Protein AF-A0A662I9D5-F1 (afdb_monomer)

Radius of gyration: 16.18 Å; Cα contacts (8 Å, |Δi|>4): 272; chains: 1; bounding box: 41×45×40 Å

pLDDT: mean 84.44, std 12.04, range [34.34, 95.69]

Sequence (192 aa):
MDHSALIPCGDKPDYEKEAIRLLGNALPRLNAILYASYRYLKTLASVCAREWRRHHPLPKLQASLDRILRELLELASAKRWQCRDNILSVRSGVKLRIHVVARNALAHVRPSVSSLLSRAVGIGDEDREVLAIAALAQGYGEEVWLVSTDVKLLETAEELREKIELRVNPVEPSEFVAIVGLWRASLGHKDA

Structure (mmCIF, N/CA/C/O backbone):
data_AF-A0A662I9D5-F1
#
_entry.id   AF-A0A662I9D5-F1
#
loop_
_atom_site.group_PDB
_atom_site.id
_atom_site.type_symbol
_atom_site.label_atom_id
_atom_site.label_alt_id
_atom_site.label_comp_id
_atom_site.label_asym_id
_atom_site.label_entity_id
_atom_site.label_seq_id
_atom_site.pdbx_PDB_ins_code
_atom_site.Cartn_x
_atom_site.Cartn_y
_atom_site.Cartn_z
_atom_site.occupancy
_atom_site.B_iso_or_equiv
_atom_site.auth_seq_id
_atom_site.auth_comp_id
_atom_site.auth_asym_id
_atom_site.auth_atom_id
_atom_site.pdbx_PDB_model_num
ATOM 1 N N . MET A 1 1 ? 2.341 -1.085 0.902 1.00 91.88 1 MET A N 1
ATOM 2 C CA . MET A 1 1 ? 2.791 -0.257 -0.233 1.00 91.88 1 MET A CA 1
ATOM 3 C C . MET A 1 1 ? 1.685 0.728 -0.524 1.00 91.88 1 MET A C 1
ATOM 5 O O . MET A 1 1 ? 0.539 0.288 -0.546 1.00 91.88 1 MET A O 1
ATOM 9 N N . ASP A 1 2 ? 2.004 2.004 -0.681 1.00 93.50 2 ASP A N 1
ATOM 10 C CA . ASP A 1 2 ? 1.067 3.004 -1.186 1.00 93.50 2 ASP A CA 1
ATOM 11 C C . ASP A 1 2 ? 1.042 2.983 -2.735 1.00 93.50 2 ASP A C 1
ATOM 13 O O . ASP A 1 2 ? 1.656 2.129 -3.381 1.00 93.50 2 ASP A O 1
ATOM 17 N N . HIS A 1 3 ? 0.256 3.866 -3.354 1.00 91.38 3 HIS A N 1
ATOM 18 C CA . HIS A 1 3 ? 0.133 3.888 -4.813 1.00 91.38 3 HIS A CA 1
ATOM 19 C C . HIS A 1 3 ? 1.409 4.412 -5.500 1.00 91.38 3 HIS A C 1
ATOM 21 O O . HIS A 1 3 ? 1.724 3.963 -6.607 1.00 91.38 3 HIS A O 1
ATOM 27 N N . SER A 1 4 ? 2.175 5.298 -4.853 1.00 92.38 4 SER A N 1
ATOM 28 C CA . SER A 1 4 ? 3.419 5.850 -5.398 1.00 92.38 4 SER A CA 1
ATOM 29 C C . SER A 1 4 ? 4.511 4.779 -5.537 1.00 92.38 4 SER A C 1
ATOM 31 O O . SER A 1 4 ? 5.112 4.657 -6.612 1.00 92.38 4 SER A O 1
ATOM 33 N N . ALA A 1 5 ? 4.648 3.892 -4.542 1.00 93.94 5 ALA A N 1
ATOM 34 C CA . ALA A 1 5 ? 5.548 2.734 -4.564 1.00 93.94 5 ALA A CA 1
ATOM 35 C C . ALA A 1 5 ? 5.072 1.572 -5.456 1.00 93.94 5 ALA A C 1
ATOM 37 O O . ALA A 1 5 ? 5.752 0.552 -5.573 1.00 93.94 5 ALA A O 1
ATOM 38 N N . LEU A 1 6 ? 3.911 1.692 -6.103 1.00 93.69 6 LEU A N 1
ATOM 39 C CA . LEU A 1 6 ? 3.397 0.697 -7.045 1.00 93.69 6 LEU A CA 1
ATOM 40 C C . LEU A 1 6 ? 3.534 1.122 -8.512 1.00 93.69 6 LEU A C 1
ATOM 42 O O . LEU A 1 6 ? 3.294 0.301 -9.402 1.0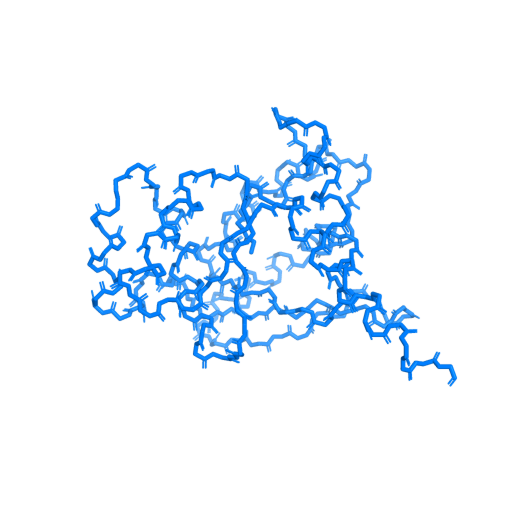0 93.69 6 LEU A O 1
ATOM 46 N N . ILE A 1 7 ? 3.944 2.363 -8.782 1.00 92.62 7 ILE A N 1
ATOM 47 C CA . ILE A 1 7 ? 4.068 2.927 -10.130 1.00 92.62 7 ILE A CA 1
ATOM 48 C C . ILE A 1 7 ? 5.561 3.005 -10.513 1.00 92.62 7 ILE A C 1
ATOM 50 O O . ILE A 1 7 ? 6.245 3.935 -10.078 1.00 92.62 7 ILE A O 1
ATOM 54 N N . PRO A 1 8 ? 6.085 2.072 -11.341 1.00 88.81 8 PRO A N 1
ATOM 55 C CA . PRO A 1 8 ? 7.511 1.983 -11.701 1.00 88.81 8 PRO A CA 1
ATOM 56 C C . PRO A 1 8 ? 7.945 3.003 -12.780 1.00 88.81 8 PRO A C 1
ATOM 58 O O . PRO A 1 8 ? 8.831 2.731 -13.593 1.00 88.81 8 PRO A O 1
ATOM 61 N N . CYS A 1 9 ? 7.273 4.150 -12.863 1.00 85.31 9 CYS A N 1
ATOM 62 C CA . CYS A 1 9 ? 7.420 5.148 -13.923 1.00 85.31 9 CYS A CA 1
ATOM 63 C C . CYS A 1 9 ? 7.039 6.560 -13.429 1.00 85.31 9 CYS A C 1
ATOM 65 O O . CYS A 1 9 ? 6.761 6.759 -12.240 1.00 85.31 9 CYS A O 1
ATOM 67 N N . GLY A 1 10 ? 7.044 7.530 -14.352 1.00 83.06 10 GLY A N 1
ATOM 68 C CA . GLY A 1 10 ? 6.799 8.952 -14.088 1.00 83.06 10 GLY A CA 1
ATOM 69 C C . GLY A 1 10 ? 8.078 9.721 -13.755 1.00 83.06 10 GLY A C 1
ATOM 70 O O . GLY A 1 10 ? 9.177 9.273 -14.086 1.00 83.06 10 GLY A O 1
ATOM 71 N N . ASP A 1 11 ? 7.923 10.843 -13.056 1.00 85.50 11 ASP A N 1
ATOM 72 C CA . ASP A 1 11 ? 8.996 11.814 -12.775 1.00 85.50 11 ASP A CA 1
ATOM 73 C C . ASP A 1 11 ? 9.943 11.398 -11.634 1.00 85.50 11 ASP A C 1
ATOM 75 O O . ASP A 1 11 ? 10.721 12.202 -11.128 1.00 85.50 11 ASP A O 1
ATOM 79 N N . LYS A 1 12 ? 9.903 10.126 -11.223 1.00 88.81 12 LYS A N 1
ATOM 80 C CA . LYS A 1 12 ? 10.790 9.591 -10.184 1.00 88.81 12 LYS A CA 1
ATOM 81 C C . LYS A 1 12 ? 12.225 9.431 -10.706 1.00 88.81 12 LYS A C 1
ATOM 83 O O . LYS A 1 12 ? 12.407 9.172 -11.904 1.00 88.81 12 LYS A O 1
ATOM 88 N N . PRO A 1 13 ? 13.243 9.490 -9.837 1.00 92.00 13 PRO A N 1
ATOM 89 C CA . PRO A 1 13 ? 14.598 9.085 -10.193 1.00 92.00 13 PRO A CA 1
ATOM 90 C C . PRO A 1 13 ? 14.661 7.639 -10.707 1.00 92.00 13 PRO A C 1
ATOM 92 O O . PRO A 1 13 ? 13.886 6.773 -10.293 1.00 92.00 13 PRO A O 1
ATOM 95 N N . ASP A 1 14 ? 15.606 7.342 -11.600 1.00 92.44 14 ASP A N 1
ATOM 96 C CA . ASP A 1 14 ? 15.687 6.014 -12.226 1.00 92.44 14 ASP A CA 1
ATOM 97 C C . ASP A 1 14 ? 16.024 4.894 -11.237 1.00 92.44 14 ASP A C 1
ATOM 99 O O . ASP A 1 14 ? 15.492 3.789 -11.370 1.00 92.44 14 ASP A O 1
ATOM 103 N N . TYR A 1 15 ? 16.827 5.183 -10.208 1.00 91.94 15 TYR A N 1
ATOM 104 C CA . TYR A 1 15 ? 17.120 4.216 -9.147 1.00 91.94 15 TYR A CA 1
ATOM 105 C C . TYR A 1 15 ? 15.847 3.787 -8.404 1.00 91.94 15 TYR A C 1
ATOM 107 O O . TYR A 1 15 ? 15.692 2.620 -8.048 1.00 91.94 15 TYR A O 1
ATOM 115 N N . GLU A 1 16 ? 14.903 4.708 -8.213 1.00 92.94 16 GLU A N 1
ATOM 116 C CA . GLU A 1 16 ? 13.657 4.449 -7.502 1.00 92.94 16 GLU A CA 1
ATOM 117 C C . GLU A 1 16 ? 12.669 3.670 -8.373 1.00 92.94 16 GLU A C 1
ATOM 119 O O . GLU A 1 16 ? 12.054 2.702 -7.916 1.00 92.94 16 GLU A O 1
ATOM 124 N N . LYS A 1 17 ? 12.583 4.009 -9.667 1.00 93.00 17 LYS A N 1
ATOM 125 C CA . LYS A 1 17 ? 11.838 3.198 -10.644 1.00 93.00 17 LYS A CA 1
ATOM 126 C C . LYS A 1 17 ? 12.343 1.757 -10.641 1.00 93.00 17 LYS A C 1
ATOM 128 O O . LYS A 1 17 ? 11.533 0.829 -10.632 1.00 93.00 17 LYS A O 1
ATOM 133 N N . GLU A 1 18 ? 13.661 1.566 -10.642 1.00 94.00 18 GLU A N 1
ATOM 134 C CA . GLU A 1 18 ? 14.263 0.235 -10.632 1.00 94.00 18 GLU A CA 1
ATOM 135 C C . GLU A 1 18 ? 14.004 -0.506 -9.319 1.00 94.00 18 GLU A C 1
ATOM 137 O O . GLU A 1 18 ? 13.609 -1.672 -9.347 1.00 94.00 18 GLU A O 1
ATOM 142 N N . ALA A 1 19 ? 14.089 0.172 -8.173 1.00 94.50 19 ALA A N 1
ATOM 143 C CA . ALA A 1 19 ? 13.724 -0.415 -6.888 1.00 94.50 19 ALA A CA 1
ATOM 144 C C . ALA A 1 19 ? 12.268 -0.918 -6.875 1.00 94.50 19 ALA A C 1
ATOM 146 O O . ALA A 1 19 ? 12.010 -2.066 -6.502 1.00 94.50 19 ALA A O 1
ATOM 147 N N . ILE A 1 20 ? 11.314 -0.125 -7.379 1.00 94.69 20 ILE A N 1
ATOM 148 C CA . ILE A 1 20 ? 9.906 -0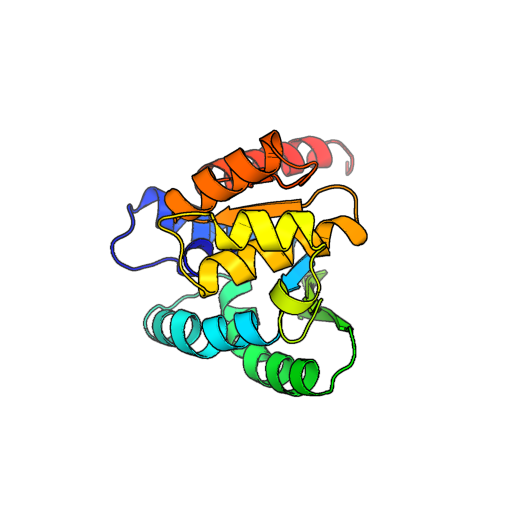.544 -7.506 1.00 94.69 20 ILE A CA 1
ATOM 149 C C . ILE A 1 20 ? 9.771 -1.771 -8.424 1.00 94.69 20 ILE A C 1
ATOM 151 O O . ILE A 1 20 ? 8.999 -2.690 -8.120 1.00 94.69 20 ILE A O 1
ATOM 155 N N . ARG A 1 21 ? 10.519 -1.832 -9.538 1.00 93.44 21 ARG A N 1
ATOM 156 C CA . ARG A 1 21 ? 10.519 -3.004 -10.435 1.00 93.44 21 ARG A CA 1
ATOM 157 C C . ARG A 1 21 ? 11.058 -4.252 -9.745 1.00 93.44 21 ARG A C 1
ATOM 159 O O . ARG A 1 21 ? 10.453 -5.323 -9.865 1.00 93.44 21 ARG A O 1
ATOM 166 N N . LEU A 1 22 ? 12.163 -4.126 -9.014 1.00 93.12 22 LEU A N 1
ATOM 167 C CA . LEU A 1 22 ? 12.764 -5.219 -8.254 1.00 93.12 22 LEU A CA 1
ATOM 168 C C . LEU A 1 22 ? 11.790 -5.748 -7.198 1.00 93.12 22 LEU A C 1
ATOM 170 O O . LEU A 1 22 ? 11.531 -6.955 -7.166 1.00 93.12 22 LEU A O 1
ATOM 174 N N . LEU A 1 23 ? 11.168 -4.862 -6.413 1.00 91.62 23 LEU A N 1
ATOM 175 C CA . LEU A 1 23 ? 10.141 -5.242 -5.438 1.00 91.62 23 LEU A CA 1
ATOM 176 C C . LEU A 1 23 ? 8.954 -5.934 -6.099 1.00 91.62 23 LEU A C 1
ATOM 178 O O . LEU A 1 23 ? 8.543 -7.004 -5.650 1.00 91.62 23 LEU A O 1
ATOM 182 N N . GLY A 1 24 ? 8.440 -5.381 -7.198 1.00 91.00 24 GLY A N 1
ATOM 183 C CA . GLY A 1 24 ? 7.310 -5.963 -7.917 1.00 91.00 24 GLY A CA 1
ATOM 184 C C . GLY A 1 24 ? 7.584 -7.377 -8.443 1.00 91.00 24 GLY A C 1
ATOM 185 O O . GLY A 1 24 ? 6.668 -8.192 -8.560 1.00 91.00 24 GLY A O 1
ATOM 186 N N . ASN A 1 25 ? 8.845 -7.718 -8.710 1.00 88.06 25 ASN A N 1
ATOM 187 C CA . ASN A 1 25 ? 9.252 -9.063 -9.115 1.00 88.06 25 ASN A CA 1
ATOM 188 C C . ASN A 1 25 ? 9.603 -9.988 -7.937 1.00 88.06 25 ASN A C 1
ATOM 190 O O . ASN A 1 25 ? 9.456 -11.211 -8.062 1.00 88.06 25 ASN A O 1
ATOM 194 N N . ALA A 1 26 ? 10.075 -9.431 -6.820 1.00 86.06 26 ALA A N 1
ATOM 195 C CA . ALA A 1 26 ? 10.518 -10.175 -5.645 1.00 86.06 26 ALA A CA 1
ATOM 196 C C . ALA A 1 26 ? 9.372 -10.505 -4.680 1.00 86.06 26 ALA A C 1
ATOM 19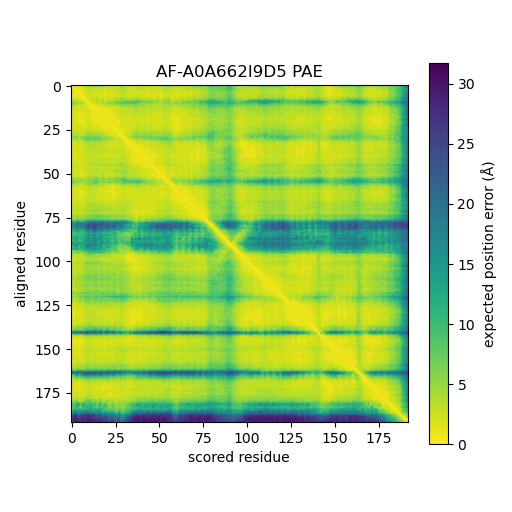8 O O . ALA A 1 26 ? 9.239 -11.664 -4.291 1.00 86.06 26 ALA A O 1
ATOM 199 N N . LEU A 1 27 ? 8.522 -9.530 -4.338 1.00 85.50 27 LEU A N 1
ATOM 200 C CA . LEU A 1 27 ? 7.460 -9.651 -3.328 1.00 85.50 27 LEU A CA 1
ATOM 201 C C . LEU A 1 27 ? 6.553 -10.880 -3.505 1.00 85.50 27 LEU A C 1
ATOM 203 O O . LEU A 1 27 ? 6.338 -11.596 -2.525 1.00 85.50 27 LEU A O 1
ATOM 207 N N . PRO A 1 28 ? 6.085 -11.215 -4.726 1.00 81.94 28 PRO A N 1
ATOM 208 C CA . PRO A 1 28 ? 5.276 -12.414 -4.945 1.00 81.94 28 PRO A CA 1
ATOM 209 C C . PRO A 1 28 ? 5.946 -13.747 -4.553 1.00 81.94 28 PRO A C 1
ATOM 211 O O . PRO A 1 28 ? 5.279 -14.775 -4.461 1.00 81.94 28 PRO A O 1
ATOM 214 N N . ARG A 1 29 ? 7.272 -13.759 -4.367 1.00 80.75 29 ARG A N 1
ATOM 215 C CA . ARG A 1 29 ? 8.057 -14.936 -3.958 1.00 80.75 29 ARG A CA 1
ATOM 216 C C . ARG A 1 29 ? 8.315 -14.998 -2.451 1.00 80.75 29 ARG A C 1
ATOM 218 O O . ARG A 1 29 ? 8.790 -16.021 -1.982 1.00 80.75 29 ARG A O 1
ATOM 225 N N . LEU A 1 30 ? 8.025 -13.932 -1.705 1.00 78.38 30 LEU A N 1
ATOM 226 C CA . LEU A 1 30 ? 8.329 -13.819 -0.272 1.00 78.38 30 LEU A CA 1
ATOM 227 C C . LEU A 1 30 ? 7.154 -14.219 0.625 1.00 78.38 30 LEU A C 1
ATOM 229 O O . LEU A 1 30 ? 7.169 -13.946 1.819 1.00 78.38 30 LEU A O 1
ATOM 233 N N . ASN A 1 31 ? 6.102 -14.814 0.051 1.00 76.62 31 ASN A N 1
ATOM 234 C CA . ASN A 1 31 ? 4.849 -15.086 0.753 1.00 76.62 31 ASN A CA 1
ATOM 235 C C . ASN A 1 31 ? 4.275 -13.826 1.445 1.00 76.62 31 ASN A C 1
ATOM 237 O O . ASN A 1 31 ? 3.614 -13.928 2.473 1.00 76.62 31 ASN A O 1
ATOM 241 N N . ALA A 1 32 ? 4.524 -12.626 0.915 1.00 81.56 32 ALA A N 1
ATOM 242 C CA . ALA A 1 32 ? 4.060 -11.383 1.527 1.00 81.56 32 ALA A CA 1
ATOM 243 C C . ALA A 1 32 ? 2.525 -11.257 1.465 1.00 81.56 32 ALA A C 1
ATOM 245 O O . ALA A 1 32 ? 1.883 -11.756 0.534 1.00 81.56 32 ALA A O 1
ATOM 246 N N . ILE A 1 33 ? 1.945 -10.569 2.453 1.00 88.00 33 ILE A N 1
ATOM 247 C CA . ILE A 1 33 ? 0.531 -10.177 2.458 1.00 88.00 33 ILE A CA 1
ATOM 248 C C . ILE A 1 33 ? 0.451 -8.690 2.124 1.00 88.00 33 ILE A C 1
ATOM 250 O O . ILE A 1 33 ? 1.013 -7.855 2.830 1.00 88.00 33 ILE A O 1
ATOM 254 N N . LEU A 1 34 ? -0.268 -8.354 1.057 1.00 90.31 34 LEU A N 1
ATOM 255 C CA . LEU A 1 34 ? -0.634 -6.981 0.747 1.00 90.31 34 LEU A CA 1
ATOM 256 C C . LEU A 1 34 ? -1.947 -6.647 1.464 1.00 90.31 34 LEU A C 1
ATOM 258 O O . LEU A 1 34 ? -3.010 -7.161 1.112 1.00 90.31 34 LEU A O 1
ATOM 262 N N . TYR A 1 35 ? -1.872 -5.783 2.470 1.00 91.62 35 TYR A N 1
ATOM 263 C CA . TYR A 1 35 ? -3.052 -5.251 3.145 1.00 91.62 35 TYR A CA 1
ATOM 264 C C . TYR A 1 35 ? -3.650 -4.097 2.340 1.00 91.62 35 TYR A C 1
ATOM 266 O O . TYR A 1 35 ? -2.924 -3.241 1.837 1.00 91.62 35 TYR A O 1
ATOM 274 N N . ALA A 1 36 ? -4.975 -4.074 2.217 1.00 92.25 36 ALA A N 1
ATOM 275 C CA . ALA A 1 36 ? -5.697 -3.045 1.480 1.00 92.25 36 ALA A CA 1
ATOM 276 C C . ALA A 1 36 ? -7.067 -2.763 2.109 1.00 92.25 36 ALA A C 1
ATOM 278 O O . ALA A 1 36 ? -7.620 -3.584 2.837 1.00 92.25 36 ALA A O 1
ATOM 279 N N . SER A 1 37 ? -7.660 -1.622 1.774 1.00 92.62 37 SER A N 1
ATOM 280 C CA . SER A 1 37 ? -9.088 -1.365 1.969 1.00 92.62 37 SER A CA 1
ATOM 281 C C . SER A 1 37 ? -9.800 -1.280 0.620 1.00 92.62 37 SER A C 1
ATOM 283 O O . SER A 1 37 ? -9.162 -1.097 -0.416 1.00 92.62 37 SER A O 1
ATOM 285 N N . TYR A 1 38 ? -11.131 -1.356 0.606 1.00 91.75 38 TYR A N 1
ATOM 286 C CA . TYR A 1 38 ? -11.897 -1.086 -0.619 1.00 91.75 38 TYR A CA 1
ATOM 287 C C . TYR A 1 38 ? -11.622 0.320 -1.178 1.00 91.75 38 TYR A C 1
ATOM 289 O O . TYR A 1 38 ? -11.479 0.474 -2.390 1.00 91.75 38 TYR A O 1
ATOM 297 N N . ARG A 1 39 ? -11.529 1.342 -0.311 1.00 93.38 39 ARG A N 1
ATOM 298 C CA . ARG A 1 39 ? -11.198 2.716 -0.722 1.00 93.38 39 ARG A CA 1
ATOM 299 C C . ARG A 1 39 ? -9.827 2.768 -1.398 1.00 93.38 39 ARG A C 1
ATOM 301 O O . ARG A 1 39 ? -9.722 3.337 -2.477 1.00 93.38 39 ARG A O 1
ATOM 308 N N . TYR A 1 40 ? -8.823 2.100 -0.837 1.00 94.38 40 TYR A N 1
ATOM 309 C CA . TYR A 1 40 ? -7.493 2.044 -1.439 1.00 94.38 40 TYR A CA 1
ATOM 310 C C . TYR A 1 40 ? -7.462 1.235 -2.746 1.00 94.38 40 TYR A C 1
ATOM 312 O O . TYR A 1 40 ? -6.850 1.663 -3.721 1.00 94.38 40 TYR A O 1
ATOM 320 N N . LEU A 1 41 ? -8.196 0.119 -2.836 1.00 92.94 41 LEU A N 1
ATOM 321 C CA . LEU A 1 41 ? -8.347 -0.627 -4.093 1.00 92.94 41 LEU A CA 1
ATOM 322 C C . LEU A 1 41 ? -8.972 0.233 -5.204 1.00 92.94 41 LEU A C 1
ATOM 324 O O . LEU A 1 41 ? -8.603 0.087 -6.369 1.00 92.94 41 LEU A O 1
ATOM 328 N N . LYS A 1 42 ? -9.887 1.154 -4.866 1.00 93.75 42 LYS A N 1
ATOM 329 C CA . LYS A 1 42 ? -10.402 2.135 -5.833 1.00 93.75 42 LYS A CA 1
ATOM 330 C C . LYS A 1 42 ? -9.308 3.079 -6.320 1.00 93.75 42 LYS A C 1
ATOM 332 O O . LYS A 1 42 ? -9.242 3.305 -7.524 1.00 93.75 42 LYS A O 1
ATOM 337 N N . THR A 1 43 ? -8.457 3.579 -5.423 1.00 92.12 43 THR A N 1
ATOM 338 C CA . THR A 1 43 ? -7.294 4.403 -5.792 1.00 92.12 43 THR A CA 1
ATOM 339 C C . THR A 1 43 ? -6.345 3.634 -6.712 1.00 92.12 43 THR A C 1
ATOM 341 O O . THR A 1 43 ? -5.928 4.164 -7.737 1.00 92.12 43 THR A O 1
ATOM 344 N N . LEU A 1 44 ? -6.077 2.350 -6.445 1.00 92.69 44 LEU A N 1
ATOM 345 C CA . LEU A 1 44 ? -5.297 1.518 -7.372 1.00 92.69 44 LEU A CA 1
ATOM 346 C C . LEU A 1 44 ? -5.960 1.418 -8.755 1.00 92.69 44 LEU A C 1
ATOM 348 O O . LEU A 1 44 ? -5.276 1.480 -9.774 1.00 92.69 44 LEU A O 1
ATOM 352 N N . ALA A 1 45 ? -7.286 1.282 -8.809 1.00 91.81 45 ALA A N 1
ATOM 353 C CA . ALA A 1 45 ? -8.017 1.107 -10.065 1.00 91.81 45 ALA A CA 1
ATOM 354 C C . ALA A 1 45 ? -8.143 2.387 -10.893 1.00 91.81 45 ALA A C 1
ATOM 356 O O . ALA A 1 45 ? -8.264 2.309 -12.115 1.00 91.81 45 ALA A O 1
ATOM 357 N N . SER A 1 46 ? -8.121 3.554 -10.252 1.00 90.50 46 SER A N 1
ATOM 358 C CA . SER A 1 46 ? -8.181 4.845 -10.936 1.00 90.50 46 SER A CA 1
ATOM 359 C C . SER A 1 46 ? -6.795 5.395 -11.275 1.0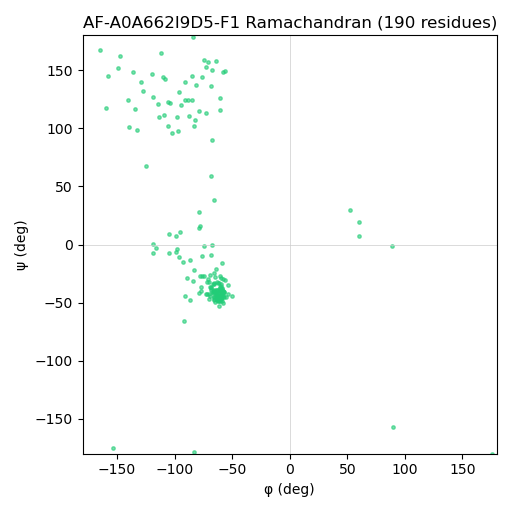0 90.50 46 SER A C 1
ATOM 361 O O . SER A 1 46 ? -6.590 5.874 -12.391 1.00 90.50 46 SER A O 1
ATOM 363 N N . VAL A 1 47 ? -5.852 5.329 -10.332 1.00 90.88 47 VAL A N 1
ATOM 364 C CA . VAL A 1 47 ? -4.516 5.925 -10.450 1.00 90.88 47 VAL A CA 1
ATOM 365 C C . VAL A 1 47 ? -3.538 4.914 -11.033 1.00 90.88 47 VAL A C 1
ATOM 367 O O . VAL A 1 47 ? -3.083 5.083 -12.163 1.00 90.88 47 VAL A O 1
ATOM 370 N N . CYS A 1 48 ? -3.248 3.830 -10.309 1.00 91.50 48 CYS A N 1
ATOM 371 C CA . CYS A 1 48 ? -2.208 2.887 -10.718 1.00 91.50 48 CYS A CA 1
ATOM 372 C C . CYS A 1 48 ? -2.536 2.195 -12.041 1.00 91.50 48 CYS A C 1
ATOM 374 O O . CYS A 1 48 ? -1.685 2.161 -12.921 1.00 91.50 48 CYS A O 1
ATOM 376 N N . ALA A 1 49 ? -3.765 1.703 -12.228 1.00 89.12 49 ALA A N 1
ATOM 377 C CA . ALA A 1 49 ? -4.149 1.003 -13.455 1.00 89.12 49 ALA A CA 1
ATOM 378 C C . ALA A 1 49 ? -4.039 1.892 -14.707 1.00 89.12 49 ALA A C 1
ATOM 380 O O . ALA A 1 49 ? -3.699 1.408 -15.788 1.00 89.12 49 ALA A O 1
ATOM 381 N N . ARG A 1 50 ? -4.286 3.203 -14.578 1.00 89.38 50 ARG A N 1
ATOM 382 C CA . ARG A 1 50 ? -4.093 4.152 -15.682 1.00 89.38 50 ARG A CA 1
ATOM 383 C C . ARG A 1 50 ? -2.622 4.260 -16.068 1.00 89.38 50 ARG A C 1
ATOM 385 O O . ARG A 1 50 ? -2.315 4.228 -17.258 1.00 89.38 50 ARG A O 1
ATOM 392 N N . GLU A 1 51 ? -1.735 4.369 -15.083 1.00 90.12 51 GLU A N 1
ATOM 393 C CA . GLU A 1 51 ? -0.295 4.447 -15.334 1.00 90.12 51 GLU A CA 1
ATOM 394 C C . GLU A 1 51 ? 0.255 3.104 -15.838 1.00 90.12 51 GLU A C 1
ATOM 396 O O . GLU A 1 51 ? 0.981 3.061 -16.825 1.00 90.12 51 GLU A O 1
ATOM 401 N N . TRP A 1 52 ? -0.159 1.978 -15.256 1.00 92.06 52 TRP A N 1
ATOM 402 C CA . TRP A 1 52 ? 0.308 0.649 -15.653 1.00 92.06 52 TRP A CA 1
ATOM 403 C C . TRP A 1 52 ? 0.024 0.317 -17.122 1.00 92.06 52 TRP A C 1
ATOM 405 O O . TRP A 1 52 ? 0.901 -0.203 -17.805 1.00 92.06 52 TRP A O 1
ATOM 415 N N . ARG A 1 53 ? -1.151 0.684 -17.650 1.00 86.75 53 ARG A N 1
ATOM 416 C CA . ARG A 1 53 ? -1.500 0.464 -19.069 1.00 86.75 53 ARG A CA 1
ATOM 417 C C . ARG A 1 53 ? -0.622 1.234 -20.053 1.00 86.75 53 ARG A C 1
ATOM 419 O O . ARG A 1 53 ? -0.566 0.884 -21.228 1.00 86.75 53 ARG A O 1
ATOM 426 N N . ARG A 1 54 ? 0.029 2.307 -19.602 1.00 85.81 54 ARG A N 1
ATOM 427 C CA . ARG A 1 54 ? 0.937 3.116 -20.429 1.00 85.81 54 ARG A CA 1
ATOM 428 C C . ARG A 1 54 ? 2.361 2.566 -20.434 1.00 85.81 54 ARG A C 1
ATOM 430 O O . ARG A 1 54 ? 3.166 2.986 -21.260 1.00 85.81 54 ARG A O 1
ATOM 437 N N . HIS A 1 55 ? 2.680 1.641 -19.530 1.00 78.94 55 HIS A N 1
ATOM 438 C CA . HIS A 1 55 ? 4.050 1.232 -19.260 1.00 78.94 55 HIS A CA 1
ATOM 439 C C . HIS A 1 55 ? 4.173 -0.290 -19.217 1.00 78.94 55 HIS A C 1
ATOM 441 O O . HIS A 1 55 ? 3.928 -0.930 -18.199 1.00 78.94 55 HIS A O 1
ATOM 447 N N . HIS A 1 56 ? 4.620 -0.862 -20.334 1.00 80.75 56 HIS A N 1
ATOM 448 C CA . HIS A 1 56 ? 4.911 -2.286 -20.467 1.00 80.75 56 HIS A CA 1
ATOM 449 C C . HIS A 1 56 ? 6.391 -2.509 -20.839 1.00 80.75 56 HIS A C 1
ATOM 451 O O . HIS A 1 56 ? 6.952 -1.691 -21.569 1.00 80.75 56 HIS A O 1
ATOM 457 N N . PRO A 1 57 ? 7.029 -3.605 -20.376 1.00 87.31 57 PRO A N 1
ATOM 458 C CA . PRO A 1 57 ? 6.463 -4.663 -19.534 1.00 87.31 57 PRO A CA 1
ATOM 459 C C . PRO A 1 57 ? 6.314 -4.255 -18.056 1.00 87.31 57 PRO A C 1
ATOM 461 O O . PRO A 1 57 ? 7.156 -3.553 -17.498 1.00 87.31 57 PRO A O 1
ATOM 464 N N . LEU A 1 58 ? 5.244 -4.735 -17.413 1.00 90.25 58 LEU A N 1
ATOM 465 C CA . LEU A 1 58 ? 4.988 -4.520 -15.986 1.00 90.25 58 LEU A CA 1
ATOM 466 C C . LEU A 1 58 ? 5.713 -5.569 -15.128 1.00 90.25 58 LEU A C 1
ATOM 468 O O . LEU A 1 58 ? 5.769 -6.738 -15.524 1.00 90.25 58 LEU A O 1
ATOM 472 N N . PRO A 1 59 ? 6.200 -5.209 -13.925 1.00 90.75 59 PRO A N 1
ATOM 473 C CA . PRO A 1 59 ? 6.669 -6.203 -12.968 1.00 90.75 59 PRO A CA 1
ATOM 474 C C . PRO A 1 59 ? 5.525 -7.119 -12.505 1.00 90.75 59 PRO A C 1
ATOM 476 O O . PRO A 1 59 ? 4.342 -6.773 -12.588 1.00 90.75 59 PRO A O 1
ATOM 479 N N . LYS A 1 60 ? 5.874 -8.312 -12.007 1.00 88.06 60 LYS A N 1
ATOM 480 C CA . LYS A 1 60 ? 4.906 -9.397 -11.745 1.00 88.06 60 LYS A CA 1
ATOM 481 C C . LYS A 1 60 ? 3.775 -9.014 -10.791 1.00 88.06 60 LYS A C 1
ATOM 483 O O . LYS A 1 60 ? 2.638 -9.418 -11.033 1.00 88.06 60 LYS A O 1
ATOM 488 N N . LEU A 1 61 ? 4.071 -8.275 -9.722 1.00 89.06 61 LEU A N 1
ATOM 489 C CA . LEU A 1 61 ? 3.078 -7.797 -8.759 1.00 89.06 61 LEU A CA 1
ATOM 490 C C . LEU A 1 61 ? 2.055 -6.878 -9.433 1.00 89.06 61 LEU A C 1
ATOM 492 O O . LEU A 1 61 ? 0.862 -7.146 -9.349 1.00 89.06 61 LEU A O 1
ATOM 496 N N . GLN A 1 62 ? 2.515 -5.844 -10.138 1.00 91.75 62 GLN A N 1
ATOM 497 C CA . GLN A 1 62 ? 1.669 -4.866 -10.823 1.00 91.75 62 GLN A CA 1
ATOM 498 C C . GLN A 1 62 ? 0.826 -5.529 -11.916 1.00 91.75 62 GLN A C 1
ATOM 500 O O . GLN A 1 62 ? -0.386 -5.351 -11.936 1.00 91.75 62 GLN A O 1
ATOM 505 N N . ALA A 1 63 ? 1.436 -6.366 -12.763 1.00 89.38 63 ALA A N 1
ATOM 506 C CA . ALA A 1 63 ? 0.715 -7.120 -13.793 1.00 89.38 63 ALA A CA 1
ATOM 507 C C . ALA A 1 63 ? -0.374 -8.027 -13.193 1.00 89.38 63 ALA A C 1
ATOM 509 O O . ALA A 1 63 ? -1.459 -8.193 -13.748 1.00 89.38 63 ALA A O 1
ATOM 510 N N . SER A 1 64 ? -0.082 -8.621 -12.036 1.00 86.75 64 SER A N 1
ATOM 511 C CA . SER A 1 64 ? -1.033 -9.467 -11.326 1.00 86.75 64 SER A CA 1
ATOM 512 C C . SER A 1 64 ? -2.178 -8.668 -10.729 1.00 86.75 64 SER A C 1
ATOM 514 O O . SER A 1 64 ? -3.324 -9.071 -10.906 1.00 86.75 64 SER A O 1
ATOM 516 N N . LEU A 1 65 ? -1.867 -7.557 -10.055 1.00 89.06 65 LEU A N 1
ATOM 517 C CA . LEU A 1 65 ? -2.852 -6.643 -9.489 1.00 89.06 65 LEU A CA 1
ATOM 518 C C . LEU A 1 65 ? -3.780 -6.121 -10.581 1.00 89.06 65 LEU A C 1
ATOM 520 O O . LEU A 1 65 ? -4.982 -6.277 -10.428 1.00 89.06 65 LEU A O 1
ATOM 524 N N . A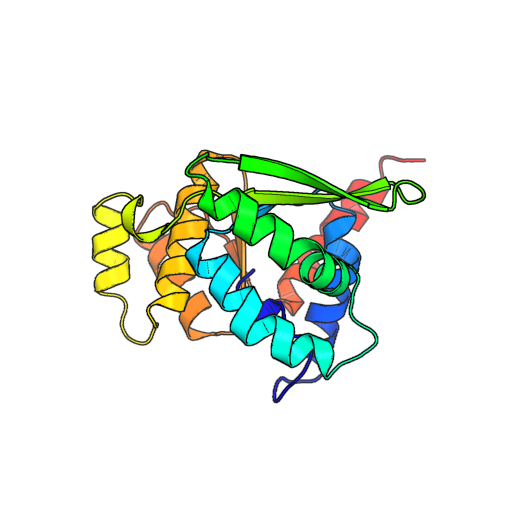SP A 1 66 ? -3.250 -5.609 -11.696 1.00 90.12 66 ASP A N 1
ATOM 525 C CA . ASP A 1 66 ? -4.046 -5.089 -12.818 1.00 90.12 66 ASP A CA 1
ATOM 526 C C . ASP A 1 66 ? -5.074 -6.116 -13.327 1.00 90.12 66 ASP A C 1
ATOM 528 O O . ASP A 1 66 ? -6.250 -5.799 -13.505 1.00 90.12 66 ASP A O 1
ATOM 532 N N . ARG A 1 67 ? -4.665 -7.387 -13.450 1.00 87.56 67 ARG A N 1
ATOM 533 C CA . ARG A 1 67 ? -5.541 -8.483 -13.893 1.00 87.56 67 ARG A CA 1
ATOM 534 C C . ARG A 1 67 ? -6.672 -8.799 -12.910 1.00 87.56 67 ARG A C 1
ATOM 536 O O . ARG A 1 67 ? -7.776 -9.110 -13.349 1.00 87.56 67 ARG A O 1
ATOM 543 N N . ILE A 1 68 ? -6.405 -8.773 -11.602 1.00 85.62 68 ILE A N 1
ATOM 544 C CA . ILE A 1 68 ? -7.369 -9.209 -10.571 1.00 85.62 68 ILE A CA 1
ATOM 545 C C . ILE A 1 68 ? -8.119 -8.047 -9.908 1.00 85.62 68 ILE A C 1
ATOM 547 O O . ILE A 1 68 ? -9.027 -8.276 -9.114 1.00 85.62 68 ILE A O 1
ATOM 551 N N . LEU A 1 69 ? -7.764 -6.795 -10.210 1.00 87.88 69 LEU A N 1
ATOM 552 C CA . LEU A 1 69 ? -8.250 -5.621 -9.481 1.00 87.88 69 LEU A CA 1
ATOM 553 C C . LEU A 1 69 ? -9.771 -5.482 -9.503 1.00 87.88 69 LEU A C 1
ATOM 555 O O . LEU A 1 69 ? -10.378 -5.120 -8.496 1.00 87.88 69 LEU A O 1
ATOM 559 N N . ARG A 1 70 ? -10.396 -5.812 -10.638 1.00 87.50 70 ARG A N 1
ATOM 560 C CA . ARG A 1 70 ? -11.856 -5.813 -10.765 1.00 87.50 70 ARG A CA 1
ATOM 561 C C . ARG A 1 70 ? -12.503 -6.837 -9.830 1.00 87.50 70 ARG A C 1
ATOM 563 O O . ARG A 1 70 ? -13.434 -6.485 -9.113 1.00 87.50 70 ARG A O 1
ATOM 570 N N . GLU A 1 71 ? -11.988 -8.064 -9.805 1.00 84.50 71 GLU A N 1
ATOM 571 C CA . GLU A 1 71 ? -12.475 -9.115 -8.904 1.00 84.50 71 GLU A CA 1
ATOM 572 C C . GLU A 1 71 ? -12.291 -8.694 -7.439 1.00 84.50 71 GLU A C 1
ATOM 574 O O . GLU A 1 71 ? -13.219 -8.801 -6.640 1.00 84.50 71 GLU A O 1
ATOM 579 N N . LEU A 1 72 ? -11.130 -8.126 -7.087 1.00 83.44 72 LEU A N 1
ATOM 580 C CA . LEU A 1 72 ? -10.872 -7.616 -5.737 1.00 83.44 72 LEU A CA 1
ATOM 581 C C . LEU A 1 72 ? -11.871 -6.534 -5.323 1.00 83.44 72 LEU A C 1
ATOM 583 O O . LEU A 1 72 ? -12.329 -6.540 -4.182 1.00 83.44 72 LEU A O 1
ATOM 587 N N . LEU A 1 73 ? -12.225 -5.615 -6.224 1.00 88.69 73 LEU A N 1
ATOM 588 C CA . LEU A 1 73 ? -13.218 -4.573 -5.955 1.00 88.69 73 LEU A CA 1
ATOM 589 C C . LEU A 1 73 ? -14.617 -5.155 -5.742 1.00 88.69 73 LEU A C 1
ATOM 591 O O . LEU A 1 73 ? -15.295 -4.764 -4.790 1.00 88.69 73 LEU A O 1
ATOM 595 N N . GLU A 1 74 ? -15.039 -6.095 -6.589 1.00 85.44 74 GLU A N 1
ATOM 596 C CA . GLU A 1 74 ? -16.327 -6.786 -6.455 1.00 85.44 74 GLU A CA 1
ATOM 597 C C . GLU A 1 74 ? -16.397 -7.530 -5.110 1.00 85.44 74 GLU A C 1
ATOM 599 O O . GLU A 1 74 ? -17.355 -7.365 -4.350 1.00 85.44 74 GLU A O 1
ATOM 604 N N . LEU A 1 75 ? -15.331 -8.240 -4.737 1.00 77.44 75 LEU A N 1
ATOM 605 C CA . LEU A 1 75 ? -15.228 -8.952 -3.463 1.00 77.44 75 LEU A CA 1
ATOM 606 C C . LEU A 1 75 ? -15.205 -8.019 -2.247 1.00 77.44 75 LEU A C 1
ATOM 608 O O . LEU A 1 75 ? -15.946 -8.240 -1.286 1.00 77.44 75 LEU A O 1
ATOM 612 N N . ALA A 1 76 ? -14.388 -6.966 -2.282 1.00 82.38 76 ALA A N 1
ATOM 613 C CA . ALA A 1 76 ? -14.272 -5.981 -1.208 1.00 82.38 76 ALA A CA 1
ATOM 614 C C . ALA A 1 76 ? -15.578 -5.191 -1.009 1.00 82.38 76 ALA A C 1
ATOM 616 O O . ALA A 1 76 ? -15.907 -4.763 0.104 1.00 82.38 76 ALA A O 1
ATOM 617 N N . SER A 1 77 ? -16.376 -5.045 -2.071 1.00 82.56 77 SER A N 1
ATOM 618 C CA . SER A 1 77 ? -17.701 -4.443 -1.984 1.00 82.56 77 SER A CA 1
ATOM 619 C C . SER A 1 77 ? -18.679 -5.289 -1.155 1.00 82.56 77 SER A C 1
ATOM 621 O O . SER A 1 77 ? -19.574 -4.723 -0.534 1.00 82.56 77 SER A O 1
ATOM 623 N N . ALA A 1 78 ? -18.491 -6.604 -1.014 1.00 73.75 78 ALA A N 1
ATOM 624 C CA . ALA A 1 78 ? -19.460 -7.513 -0.388 1.00 73.75 78 ALA A CA 1
ATOM 625 C C . ALA A 1 78 ? -19.505 -7.499 1.166 1.00 73.75 78 ALA A C 1
ATOM 627 O O . ALA A 1 78 ? -20.082 -8.399 1.772 1.00 73.75 78 ALA A O 1
ATOM 628 N N . LYS A 1 79 ? -18.930 -6.484 1.839 1.00 62.47 79 LYS A N 1
ATOM 629 C CA . LYS A 1 79 ? -18.910 -6.287 3.318 1.00 62.47 79 LYS A CA 1
ATOM 630 C C . LYS A 1 79 ? -18.251 -7.399 4.156 1.00 62.47 79 LYS A C 1
ATOM 632 O O . LYS A 1 79 ? -18.317 -7.330 5.378 1.00 62.47 79 LYS A O 1
ATOM 637 N N . ARG A 1 80 ? -17.607 -8.400 3.560 1.00 57.88 80 ARG A N 1
ATOM 638 C CA . ARG A 1 80 ? -16.897 -9.447 4.315 1.00 57.88 80 ARG A CA 1
ATOM 639 C C . ARG A 1 80 ? -15.414 -9.094 4.408 1.00 57.88 80 ARG A C 1
ATOM 641 O O . ARG A 1 80 ? -14.823 -8.767 3.382 1.00 57.88 80 ARG A O 1
ATOM 648 N N . TRP A 1 81 ? -14.834 -9.157 5.609 1.00 58.69 81 TRP A N 1
ATOM 649 C CA . TRP A 1 81 ? -13.378 -9.171 5.785 1.00 58.69 81 TRP A CA 1
AT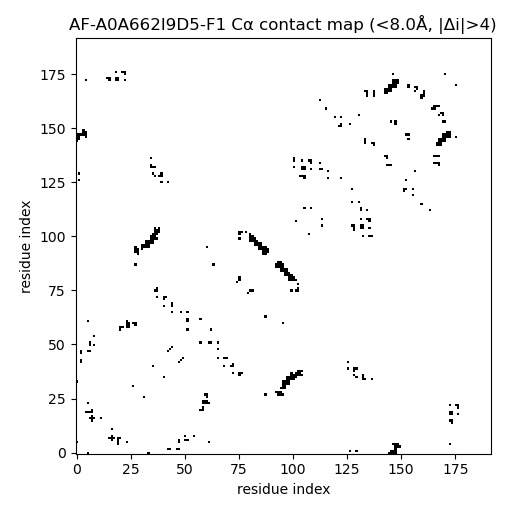OM 650 C C . TRP A 1 81 ? -12.837 -10.403 5.063 1.00 58.69 81 TRP A C 1
ATOM 652 O O . TRP A 1 81 ? -13.358 -11.505 5.246 1.00 58.69 81 TRP A O 1
ATOM 662 N N . GLN A 1 82 ? -11.875 -10.208 4.165 1.00 63.44 82 GLN A N 1
ATOM 663 C CA . GLN A 1 82 ? -11.401 -11.273 3.285 1.00 63.44 82 GLN A CA 1
ATOM 664 C C . GLN A 1 82 ? -9.880 -11.272 3.243 1.00 63.44 82 GLN A C 1
ATOM 666 O O . GLN A 1 82 ? -9.269 -10.332 2.739 1.00 63.44 82 GLN A O 1
ATOM 671 N N . CYS A 1 83 ? -9.286 -12.364 3.719 1.00 63.88 83 CYS A N 1
ATOM 672 C CA . CYS A 1 83 ? -7.945 -12.771 3.330 1.00 63.88 83 CYS A CA 1
ATOM 673 C C . CYS A 1 83 ? -8.092 -13.770 2.178 1.00 63.88 83 CYS A C 1
ATOM 675 O O . CYS A 1 83 ? -8.764 -14.793 2.333 1.00 63.88 83 CYS A O 1
ATOM 677 N N . ARG A 1 84 ? -7.529 -13.457 1.007 1.00 65.12 84 ARG A N 1
ATOM 678 C CA . ARG A 1 84 ? -7.508 -14.371 -0.140 1.00 65.12 84 ARG A CA 1
ATOM 679 C C . ARG A 1 84 ? -6.094 -14.551 -0.665 1.00 65.12 84 ARG A C 1
ATOM 681 O O . ARG A 1 84 ? -5.387 -13.582 -0.952 1.00 65.12 84 ARG A O 1
ATOM 688 N N . ASP A 1 85 ? -5.743 -15.811 -0.876 1.00 65.12 85 ASP A N 1
ATOM 689 C CA . ASP A 1 85 ? -4.582 -16.195 -1.661 1.00 65.12 85 ASP A CA 1
ATOM 690 C C . ASP A 1 85 ? -4.937 -16.088 -3.146 1.00 65.12 85 ASP A C 1
ATOM 692 O O . ASP A 1 85 ? -5.763 -16.846 -3.654 1.00 65.12 85 ASP A O 1
ATOM 696 N N . ASN A 1 86 ? -4.291 -15.172 -3.863 1.00 66.38 86 ASN A N 1
ATOM 697 C CA . ASN A 1 86 ? -4.356 -15.118 -5.318 1.00 66.38 86 ASN A CA 1
ATOM 698 C C . ASN A 1 86 ? -3.127 -15.810 -5.895 1.00 66.38 86 ASN A C 1
ATOM 700 O O . ASN A 1 86 ? -2.001 -15.316 -5.800 1.00 66.38 86 ASN A O 1
ATOM 704 N N . ILE A 1 87 ? -3.331 -16.975 -6.502 1.00 65.31 87 ILE A N 1
ATOM 705 C CA . ILE A 1 87 ? -2.241 -17.708 -7.141 1.00 65.31 87 ILE A CA 1
ATOM 706 C C . ILE A 1 87 ? -1.867 -16.975 -8.432 1.00 65.31 87 ILE A C 1
ATOM 708 O O . ILE A 1 87 ? -2.643 -16.914 -9.385 1.00 65.31 87 ILE A O 1
ATOM 712 N N . LEU A 1 88 ? -0.663 -16.406 -8.467 1.00 62.84 88 LEU A N 1
ATOM 713 C CA . LEU A 1 88 ? -0.173 -15.669 -9.631 1.00 62.84 88 LEU A CA 1
ATOM 714 C C . LEU A 1 88 ? 0.441 -16.600 -10.672 1.00 62.84 88 LEU A C 1
ATOM 716 O O . LEU A 1 88 ? 0.376 -16.322 -11.865 1.00 62.84 88 LEU A O 1
ATOM 720 N N . SER A 1 89 ? 1.027 -17.710 -10.227 1.00 57.00 89 SER A N 1
ATOM 721 C CA . SER A 1 89 ? 1.509 -18.775 -11.100 1.00 57.00 89 SER A CA 1
ATOM 722 C C . SER A 1 89 ? 1.647 -20.069 -10.311 1.00 57.00 89 SER A C 1
ATOM 724 O O . SER A 1 89 ? 2.474 -20.163 -9.401 1.00 57.00 89 SER A O 1
ATOM 726 N N . VAL A 1 90 ? 0.870 -21.080 -10.703 1.00 61.09 90 VAL A N 1
ATOM 727 C CA . VAL A 1 90 ? 0.937 -22.435 -10.133 1.00 61.09 90 VAL A CA 1
ATOM 728 C C . VAL A 1 90 ? 2.315 -23.050 -10.391 1.00 61.09 90 VAL A C 1
ATOM 730 O O . VAL A 1 90 ? 2.946 -23.560 -9.471 1.00 61.09 90 VAL A O 1
ATOM 733 N N . ARG A 1 91 ? 2.829 -22.923 -11.623 1.00 58.12 91 ARG A N 1
ATOM 734 C CA . ARG A 1 91 ? 4.100 -23.529 -12.056 1.00 58.12 91 ARG A CA 1
ATOM 735 C C . ARG A 1 91 ? 5.312 -23.005 -11.287 1.00 58.12 91 ARG A C 1
ATOM 737 O O . ARG A 1 91 ? 6.271 -23.738 -11.097 1.00 58.12 91 ARG A O 1
ATOM 744 N N . SER A 1 92 ? 5.288 -21.738 -10.880 1.00 56.84 92 SER A N 1
ATOM 745 C CA . SER A 1 92 ? 6.395 -21.123 -10.140 1.00 56.84 92 SER A CA 1
ATOM 746 C C . SER A 1 92 ? 6.106 -20.948 -8.649 1.00 56.84 92 SER A C 1
ATOM 748 O O . SER A 1 92 ? 6.864 -20.247 -7.986 1.00 56.84 92 SER A O 1
ATOM 750 N N . GLY A 1 93 ? 5.002 -21.509 -8.137 1.00 63.41 93 GLY A N 1
ATOM 751 C CA . GLY A 1 93 ? 4.604 -21.388 -6.730 1.00 63.41 93 GLY A CA 1
ATOM 752 C C . GLY A 1 93 ? 4.362 -19.948 -6.261 1.00 63.41 93 GLY A C 1
ATOM 753 O O . GLY A 1 93 ? 4.396 -19.674 -5.066 1.00 63.41 93 GLY A O 1
ATOM 754 N N . VAL A 1 94 ? 4.142 -19.009 -7.186 1.00 68.88 94 VAL A N 1
ATOM 755 C CA . VAL A 1 94 ? 4.040 -17.580 -6.868 1.00 68.88 94 VAL A CA 1
ATOM 756 C C . VAL A 1 94 ? 2.611 -17.270 -6.448 1.00 68.88 94 VAL A C 1
ATOM 758 O O . VAL A 1 94 ? 1.669 -17.502 -7.214 1.00 68.88 94 VAL A O 1
ATOM 761 N N . LYS A 1 95 ? 2.456 -16.699 -5.255 1.00 73.62 95 LYS A N 1
ATOM 762 C CA . LYS A 1 95 ? 1.165 -16.308 -4.688 1.00 73.62 95 LYS A CA 1
ATOM 763 C C . LYS A 1 95 ? 1.229 -14.860 -4.221 1.00 73.62 95 LYS A C 1
ATOM 765 O O . LYS A 1 95 ? 2.219 -14.427 -3.644 1.00 73.62 95 LYS A O 1
ATOM 770 N N . LEU A 1 96 ? 0.156 -14.126 -4.465 1.00 77.44 96 LEU A N 1
ATOM 771 C CA . LEU A 1 96 ? -0.089 -12.815 -3.894 1.00 77.44 96 LEU A CA 1
ATOM 772 C C . LEU A 1 96 ? -1.217 -12.963 -2.890 1.00 77.44 96 LEU A C 1
ATOM 774 O O . LEU A 1 96 ? -2.360 -13.216 -3.266 1.00 77.44 96 LEU A O 1
ATOM 778 N N . ARG A 1 97 ? -0.900 -12.815 -1.611 1.00 84.00 97 ARG A N 1
ATOM 779 C CA . ARG A 1 97 ? -1.920 -12.812 -0.568 1.00 84.00 97 ARG A CA 1
ATOM 780 C C . ARG A 1 97 ? -2.405 -11.386 -0.406 1.00 84.00 97 ARG A C 1
ATOM 782 O O . ARG A 1 97 ? -1.592 -10.488 -0.205 1.00 84.00 97 ARG A O 1
ATOM 789 N N . ILE A 1 98 ? -3.706 -11.170 -0.545 1.00 86.12 98 ILE A N 1
ATOM 790 C CA . ILE A 1 98 ? -4.310 -9.852 -0.349 1.00 86.12 98 ILE A CA 1
ATOM 791 C C . ILE A 1 98 ? -5.304 -9.967 0.787 1.00 86.12 98 ILE A C 1
ATOM 793 O O . ILE A 1 98 ? -6.193 -10.820 0.765 1.00 86.12 98 ILE A O 1
ATOM 797 N N . HIS A 1 99 ? -5.151 -9.089 1.769 1.00 88.12 99 HIS A N 1
ATOM 798 C CA . HIS A 1 99 ? -6.073 -8.985 2.881 1.00 88.12 99 HIS A CA 1
ATOM 799 C C . HIS A 1 99 ? -6.793 -7.643 2.816 1.00 88.12 99 HIS A C 1
ATOM 801 O O . HIS A 1 99 ? -6.206 -6.586 3.052 1.00 88.12 99 HIS A O 1
ATOM 807 N N . VAL A 1 100 ? -8.086 -7.692 2.493 1.00 88.62 100 VAL A N 1
ATOM 808 C CA . VAL A 1 100 ? -8.959 -6.522 2.550 1.00 88.62 100 VAL A CA 1
ATOM 809 C C . VAL A 1 100 ? -9.443 -6.340 3.987 1.00 88.62 100 VAL A C 1
ATOM 811 O O . VAL A 1 100 ? -10.350 -7.046 4.430 1.00 88.62 100 VAL A O 1
ATOM 814 N N . VAL A 1 101 ? -8.833 -5.395 4.704 1.00 88.19 101 VAL A N 1
ATOM 815 C CA . VAL A 1 101 ? -9.061 -5.186 6.146 1.00 88.19 101 VAL A CA 1
ATOM 816 C C . VAL A 1 101 ? -10.365 -4.446 6.443 1.00 88.19 101 VAL A C 1
ATOM 818 O O . VAL A 1 101 ? -10.946 -4.608 7.511 1.00 88.19 101 VAL A O 1
ATOM 821 N N . ALA A 1 102 ? -10.835 -3.618 5.507 1.00 87.75 102 ALA A N 1
ATOM 822 C CA . ALA A 1 102 ? -12.028 -2.799 5.678 1.00 87.75 102 ALA A CA 1
ATOM 823 C C . ALA A 1 102 ? -12.547 -2.243 4.347 1.00 87.75 102 ALA A C 1
ATOM 825 O O . ALA A 1 102 ? -11.846 -2.220 3.334 1.00 87.75 102 ALA A O 1
ATOM 826 N N . ARG A 1 103 ? -13.770 -1.696 4.360 1.00 89.19 103 ARG A N 1
ATOM 827 C CA . ARG A 1 103 ? -14.235 -0.834 3.261 1.00 89.19 103 ARG A CA 1
ATOM 828 C C . ARG A 1 103 ? -13.552 0.541 3.277 1.00 89.19 103 ARG A C 1
ATOM 830 O O . ARG A 1 103 ? -13.187 1.055 2.225 1.00 89.19 103 ARG A O 1
ATOM 837 N N . ASN A 1 104 ? -13.415 1.113 4.468 1.00 91.31 104 ASN A N 1
ATOM 838 C CA . ASN A 1 104 ? -12.780 2.398 4.745 1.00 91.31 104 ASN A CA 1
ATOM 839 C C . ASN A 1 104 ? -11.969 2.225 6.032 1.00 91.31 104 ASN A C 1
ATOM 841 O O . ASN A 1 104 ? -12.562 2.175 7.107 1.00 91.31 104 ASN A O 1
ATOM 845 N N . ALA A 1 105 ? -10.657 2.044 5.927 1.00 91.75 105 ALA A N 1
ATOM 846 C CA . ALA A 1 105 ? -9.793 1.730 7.059 1.00 91.75 105 ALA A CA 1
ATOM 847 C C . ALA A 1 105 ? -9.822 2.835 8.121 1.00 91.75 105 ALA A C 1
ATOM 849 O O . ALA A 1 105 ? -9.889 2.525 9.311 1.00 91.75 105 ALA A O 1
ATOM 850 N N . LEU A 1 106 ? -9.885 4.105 7.706 1.00 91.19 106 LEU A N 1
ATOM 851 C CA . LEU A 1 106 ? -9.983 5.246 8.622 1.00 91.19 106 LEU A CA 1
ATOM 852 C C . LEU A 1 106 ? -11.181 5.175 9.574 1.00 91.19 106 LEU A C 1
ATOM 854 O O . LEU A 1 106 ? -11.096 5.656 10.698 1.00 91.19 106 LEU A O 1
ATOM 858 N N . ALA A 1 107 ? -12.286 4.551 9.162 1.00 91.12 107 ALA A N 1
ATOM 859 C CA . ALA A 1 107 ? -13.470 4.411 10.010 1.00 91.12 107 ALA A CA 1
ATOM 860 C C . ALA A 1 107 ? -13.324 3.335 11.103 1.00 91.12 107 ALA A C 1
ATOM 862 O O . ALA A 1 107 ? -14.197 3.221 11.961 1.00 91.12 107 ALA A O 1
ATOM 863 N N . HIS A 1 108 ? -12.264 2.523 11.057 1.00 89.94 108 HIS A N 1
ATOM 864 C CA . HIS A 1 108 ? -12.082 1.366 11.938 1.00 89.94 108 HIS A CA 1
ATOM 865 C C . HIS A 1 108 ? -10.835 1.445 12.823 1.00 89.94 108 HIS A C 1
ATOM 867 O O . HIS A 1 108 ? -10.658 0.588 13.689 1.00 89.94 108 HIS A O 1
ATOM 873 N N . VAL A 1 109 ? -9.968 2.442 12.635 1.00 89.25 109 VAL A N 1
ATOM 874 C CA . VAL A 1 109 ? -8.820 2.640 13.528 1.00 89.25 109 VAL A CA 1
ATOM 875 C C . VAL A 1 109 ? -9.264 3.137 14.905 1.00 89.25 109 VAL A C 1
ATOM 877 O O . VAL A 1 109 ? -10.331 3.728 15.070 1.00 89.25 109 VAL A O 1
ATOM 880 N N . ARG A 1 110 ? -8.422 2.908 15.920 1.00 87.88 110 ARG A N 1
ATOM 881 C CA . ARG A 1 110 ? -8.675 3.377 17.290 1.00 87.88 110 ARG A CA 1
ATOM 882 C C . ARG A 1 110 ? -8.844 4.908 17.317 1.00 87.88 110 ARG A C 1
ATOM 884 O O . ARG A 1 110 ? -8.147 5.591 16.564 1.00 87.88 110 ARG A O 1
ATOM 891 N N . PRO A 1 111 ? -9.669 5.470 18.223 1.00 88.12 111 PRO A N 1
ATOM 892 C CA . PRO A 1 111 ? -9.869 6.919 18.318 1.00 88.12 111 PRO A CA 1
ATOM 893 C C . PRO A 1 111 ? -8.574 7.729 18.474 1.00 88.12 111 PRO A C 1
ATOM 895 O O . PRO A 1 111 ? -8.459 8.809 17.901 1.00 88.12 111 PRO A O 1
ATOM 898 N N . SER A 1 112 ? -7.576 7.195 19.188 1.00 86.44 112 SER A N 1
ATOM 899 C CA . SER A 1 112 ? -6.255 7.823 19.332 1.00 86.44 112 SER A CA 1
ATOM 900 C C . SER A 1 112 ? -5.527 7.960 17.991 1.00 86.44 112 SER A C 1
ATOM 902 O O . SER A 1 112 ? -5.077 9.051 17.643 1.00 86.44 112 SER A O 1
ATOM 904 N N . VAL A 1 113 ? -5.483 6.882 17.202 1.00 86.75 113 VAL A N 1
ATOM 905 C CA . VAL A 1 113 ? -4.903 6.869 15.850 1.00 86.75 113 VAL A CA 1
ATOM 906 C C . VAL A 1 113 ? -5.689 7.796 14.926 1.00 86.75 113 VAL A C 1
ATOM 908 O O . VAL A 1 113 ? -5.096 8.636 14.257 1.00 86.75 113 VAL A O 1
ATOM 911 N N . SER A 1 114 ? -7.025 7.716 14.937 1.00 89.12 114 SER A N 1
ATOM 912 C CA . SER A 1 114 ? -7.880 8.594 14.128 1.00 89.12 114 SER A CA 1
ATOM 913 C C . SER A 1 114 ? -7.645 10.074 14.440 1.00 89.12 114 SER A C 1
ATOM 915 O O . SER A 1 114 ? -7.555 10.887 13.521 1.00 89.12 114 SER A O 1
ATOM 917 N N . SER A 1 115 ? -7.536 10.441 15.723 1.00 88.56 115 SER A N 1
ATOM 918 C CA . SER A 1 115 ? -7.284 11.826 16.123 1.00 88.56 115 SER A CA 1
ATOM 919 C C . SER A 1 115 ? -5.924 12.308 15.630 1.00 88.56 115 SER A C 1
ATOM 921 O O . SER A 1 115 ? -5.813 13.461 15.218 1.00 88.56 115 SER A O 1
ATOM 923 N N . LEU A 1 116 ? -4.894 11.466 15.669 1.00 87.62 116 LEU A N 1
ATOM 924 C CA . LEU A 1 116 ? -3.555 11.849 15.226 1.00 87.62 116 LEU A CA 1
ATOM 925 C C . LEU A 1 116 ? -3.487 11.974 13.701 1.00 87.62 116 LEU A C 1
ATOM 927 O O . LEU A 1 116 ? -3.018 12.995 13.206 1.00 87.62 116 LEU A O 1
ATOM 931 N N . LEU A 1 117 ? -4.099 11.045 12.962 1.00 89.62 117 LEU A N 1
ATOM 932 C CA . LEU A 1 117 ? -4.236 11.142 11.503 1.00 89.62 117 LEU A CA 1
ATOM 933 C C . LEU A 1 117 ? -5.014 12.389 11.061 1.00 89.62 117 LEU A C 1
ATOM 935 O O . LEU A 1 117 ? -4.676 13.000 10.049 1.00 89.62 117 LEU A O 1
ATOM 939 N N . SER A 1 118 ? -6.031 12.803 11.824 1.00 88.69 118 SER A N 1
ATOM 940 C CA . SER A 1 118 ? -6.790 14.026 11.522 1.00 88.69 118 SER A CA 1
ATOM 941 C C . SER A 1 118 ? -5.982 15.314 11.727 1.00 88.69 118 SER A C 1
ATOM 943 O O . SER A 1 118 ? -6.264 16.319 11.080 1.00 88.69 118 SER A O 1
ATOM 945 N N . ARG A 1 119 ? -4.975 15.279 12.611 1.00 89.12 119 ARG A N 1
ATOM 946 C CA . ARG A 1 119 ? -4.086 16.410 12.921 1.00 89.12 119 ARG A CA 1
ATOM 947 C C . ARG A 1 119 ? -2.820 16.425 12.074 1.00 89.12 119 ARG A C 1
ATOM 949 O O . ARG A 1 119 ? -2.152 17.451 12.048 1.00 89.12 119 ARG A O 1
ATOM 956 N N . ALA A 1 120 ? -2.490 15.319 11.409 1.00 86.88 120 ALA A N 1
ATOM 957 C CA . ALA A 1 120 ? -1.367 15.254 10.490 1.00 86.88 120 ALA A CA 1
ATOM 958 C C . ALA A 1 120 ? -1.580 16.260 9.348 1.00 86.88 120 ALA A C 1
ATOM 960 O O . ALA A 1 120 ? -2.557 16.180 8.589 1.00 86.88 120 ALA A O 1
ATOM 961 N N . VAL A 1 121 ? -0.683 17.243 9.287 1.00 85.50 121 VAL A N 1
ATOM 962 C CA . VAL A 1 121 ? -0.697 18.325 8.303 1.00 85.50 121 VAL A CA 1
ATOM 963 C C . VAL A 1 121 ? 0.138 17.898 7.104 1.00 85.50 121 VAL A C 1
ATOM 965 O O . VAL A 1 121 ? 1.202 17.317 7.259 1.00 85.50 121 VAL A O 1
ATOM 968 N N . GLY A 1 122 ? -0.330 18.217 5.899 1.00 83.62 122 GLY A N 1
ATOM 969 C CA . GLY A 1 122 ? 0.438 17.983 4.676 1.00 83.62 122 GLY A CA 1
ATOM 970 C C . GLY A 1 122 ? 0.239 16.614 4.030 1.00 83.62 122 GLY A C 1
ATOM 971 O O . GLY A 1 122 ? 0.795 16.414 2.954 1.00 83.62 122 GLY A O 1
ATOM 972 N N . ILE A 1 123 ? -0.585 15.742 4.621 1.00 91.06 123 ILE A N 1
ATOM 973 C CA . ILE A 1 123 ? -1.032 14.485 4.008 1.00 91.06 123 ILE A CA 1
ATOM 974 C C . ILE A 1 123 ? -2.516 14.532 3.631 1.00 91.06 123 ILE A C 1
ATOM 976 O O . ILE A 1 123 ? -3.339 15.153 4.318 1.00 91.06 123 ILE A O 1
ATOM 980 N N . GLY A 1 124 ? -2.854 13.885 2.518 1.00 92.19 124 GLY A N 1
ATOM 981 C CA . GLY A 1 124 ? -4.211 13.823 1.991 1.00 92.19 124 GLY A CA 1
ATOM 982 C C . GLY A 1 124 ? -5.064 12.719 2.618 1.00 92.19 124 GLY A C 1
ATOM 983 O O . GLY A 1 124 ? -4.626 11.912 3.435 1.00 92.19 124 GLY A O 1
ATOM 984 N N . ASP A 1 125 ? -6.322 12.650 2.189 1.00 91.62 125 ASP A N 1
ATOM 985 C CA . ASP A 1 125 ? -7.254 11.591 2.590 1.00 91.62 125 ASP A CA 1
ATOM 986 C C . ASP A 1 125 ? -6.810 10.188 2.145 1.00 91.62 125 ASP A C 1
ATOM 988 O O . ASP A 1 125 ? -7.099 9.202 2.823 1.00 91.62 125 ASP A O 1
ATOM 992 N N . GLU A 1 126 ? -6.136 10.091 0.997 1.00 92.06 126 GLU A N 1
ATOM 993 C CA . GLU A 1 126 ? -5.608 8.824 0.483 1.00 92.06 126 GLU A CA 1
ATOM 994 C C . GLU A 1 126 ? -4.452 8.321 1.352 1.00 92.06 126 GLU A C 1
ATOM 996 O O . GLU A 1 126 ? -4.455 7.161 1.759 1.00 92.06 126 GLU A O 1
ATOM 1001 N N . ASP A 1 127 ? -3.534 9.207 1.732 1.00 94.12 127 ASP A N 1
ATOM 1002 C CA . ASP A 1 127 ? -2.414 8.911 2.631 1.00 94.12 127 ASP A CA 1
ATOM 1003 C C . ASP A 1 127 ? -2.903 8.478 4.012 1.00 94.12 127 ASP A C 1
ATOM 1005 O O . ASP A 1 127 ? -2.460 7.468 4.561 1.00 94.12 127 ASP A O 1
ATOM 1009 N N . ARG A 1 128 ? -3.894 9.194 4.556 1.00 94.44 128 ARG A N 1
ATOM 1010 C CA . ARG A 1 128 ? -4.555 8.829 5.815 1.00 94.44 128 ARG A CA 1
ATOM 1011 C C . ARG A 1 128 ? -5.171 7.434 5.743 1.00 94.44 128 ARG A C 1
ATOM 1013 O O . ARG A 1 128 ? -5.076 6.678 6.707 1.00 94.44 128 ARG A O 1
ATOM 1020 N N . GLU A 1 129 ? -5.780 7.075 4.615 1.00 95.19 129 GLU A N 1
ATOM 1021 C CA . GLU A 1 129 ? -6.320 5.732 4.401 1.00 95.19 129 GLU A CA 1
ATOM 1022 C C . GLU A 1 129 ? -5.209 4.672 4.365 1.00 95.19 129 GLU A C 1
ATOM 1024 O O . GLU A 1 129 ? -5.368 3.614 4.973 1.00 95.19 129 GLU A O 1
ATOM 1029 N N . VAL A 1 130 ? -4.065 4.953 3.730 1.00 95.38 130 VAL A N 1
ATOM 1030 C CA . VAL A 1 130 ? -2.901 4.049 3.723 1.00 95.38 130 VAL A CA 1
ATOM 1031 C C . VAL A 1 130 ? -2.340 3.849 5.135 1.00 95.38 130 VAL A C 1
ATOM 1033 O O . VAL A 1 130 ? -2.110 2.710 5.548 1.00 95.38 130 VAL A O 1
ATOM 1036 N N . LEU A 1 131 ? -2.184 4.924 5.910 1.00 94.12 131 LEU A N 1
ATOM 1037 C CA . LEU A 1 131 ? -1.745 4.849 7.308 1.00 94.12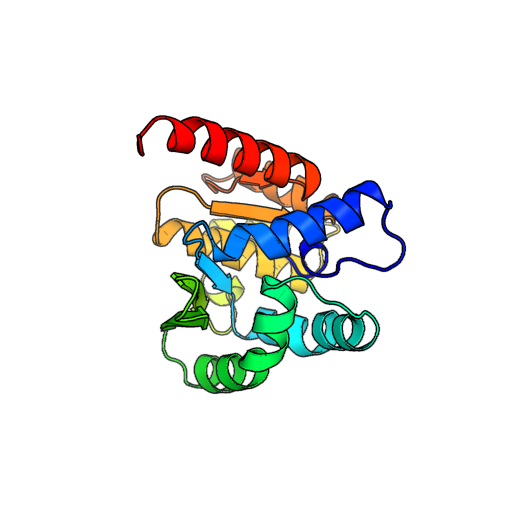 131 LEU A CA 1
ATOM 1038 C C . LEU A 1 131 ? -2.742 4.075 8.176 1.00 94.12 131 LEU A C 1
ATOM 1040 O O . LEU A 1 131 ? -2.343 3.273 9.020 1.00 94.12 131 LEU A O 1
ATOM 1044 N N . ALA A 1 132 ? -4.042 4.256 7.942 1.00 93.75 132 ALA A N 1
ATOM 1045 C CA . ALA A 1 132 ? -5.076 3.504 8.639 1.00 93.75 132 ALA A CA 1
ATOM 1046 C C . ALA A 1 132 ? -5.045 2.008 8.292 1.00 93.75 132 ALA A C 1
ATOM 1048 O O . ALA A 1 132 ? -5.205 1.172 9.181 1.00 93.75 132 ALA A O 1
ATOM 1049 N N . ILE A 1 133 ? -4.791 1.648 7.028 1.00 94.00 133 ILE A N 1
ATOM 1050 C CA . ILE A 1 133 ? -4.566 0.252 6.624 1.00 94.00 133 ILE A CA 1
ATOM 1051 C C . ILE A 1 133 ? -3.367 -0.324 7.378 1.00 94.00 133 ILE A C 1
ATOM 1053 O O . ILE A 1 133 ? -3.478 -1.418 7.928 1.00 94.00 133 ILE A O 1
ATOM 1057 N N . ALA A 1 134 ? -2.248 0.405 7.434 1.00 92.75 134 ALA A N 1
ATOM 1058 C CA . ALA A 1 134 ? -1.044 -0.041 8.130 1.00 92.75 134 ALA A CA 1
ATOM 1059 C C . ALA A 1 134 ? -1.290 -0.234 9.639 1.00 92.75 134 ALA A C 1
ATOM 1061 O O . ALA A 1 134 ? -0.896 -1.255 10.198 1.00 92.75 134 ALA A O 1
ATOM 1062 N N . ALA A 1 135 ? -2.025 0.682 10.278 1.00 90.94 135 ALA A N 1
ATOM 1063 C CA . ALA A 1 135 ? -2.440 0.554 11.676 1.00 90.94 135 ALA A CA 1
ATOM 1064 C C . ALA A 1 135 ? -3.321 -0.683 11.918 1.00 90.94 135 ALA A C 1
ATOM 1066 O O . ALA A 1 135 ? -3.120 -1.411 12.886 1.00 90.94 135 ALA A O 1
ATOM 1067 N N . LEU A 1 136 ? -4.295 -0.951 11.042 1.00 90.25 136 LEU A N 1
ATOM 1068 C CA . LEU A 1 136 ? -5.152 -2.136 11.162 1.00 90.25 136 LEU A CA 1
ATOM 1069 C C . LEU A 1 136 ? -4.381 -3.436 10.909 1.00 90.25 136 LEU A C 1
ATOM 1071 O O . LEU A 1 136 ? -4.647 -4.437 11.571 1.00 90.25 136 LEU A O 1
ATOM 1075 N N . ALA A 1 137 ? -3.423 -3.425 9.978 1.00 89.88 137 ALA A N 1
ATOM 1076 C CA . ALA A 1 137 ? -2.604 -4.583 9.625 1.00 89.88 137 ALA A CA 1
ATOM 1077 C C . ALA A 1 137 ? -1.825 -5.153 10.826 1.00 89.88 137 ALA A C 1
ATOM 1079 O O . ALA A 1 137 ? -1.621 -6.363 10.900 1.00 89.88 137 ALA A O 1
ATOM 1080 N N . GLN A 1 138 ? -1.462 -4.310 11.798 1.00 86.50 138 GLN A N 1
ATOM 1081 C CA . GLN A 1 138 ? -0.762 -4.720 13.026 1.00 86.50 138 GLN A CA 1
ATOM 1082 C C . GLN A 1 138 ? -1.544 -5.726 13.865 1.00 86.50 138 GLN A C 1
ATOM 1084 O O . GLN A 1 138 ? -0.952 -6.543 14.561 1.00 86.50 138 GLN A O 1
ATOM 1089 N N . GLY A 1 139 ? -2.877 -5.694 13.797 1.00 80.12 139 GLY A N 1
ATOM 1090 C CA . GLY A 1 139 ? -3.714 -6.662 14.502 1.00 80.12 139 GLY A CA 1
ATOM 1091 C C . GLY A 1 139 ? -3.607 -8.089 13.954 1.00 80.12 139 GLY A C 1
ATOM 1092 O O . GLY A 1 139 ? -4.157 -9.000 14.566 1.00 80.12 139 GLY A O 1
ATOM 1093 N N . TYR A 1 140 ? -2.935 -8.292 12.813 1.00 77.81 140 TYR A N 1
ATOM 1094 C CA . TYR A 1 140 ? -2.928 -9.555 12.070 1.00 77.81 140 TYR A CA 1
ATOM 1095 C C . TYR A 1 140 ? -1.558 -10.252 11.980 1.00 77.81 140 TYR A C 1
ATOM 1097 O O . TYR A 1 140 ? -1.495 -11.341 11.409 1.00 77.81 140 TYR A O 1
ATOM 1105 N N . GLY A 1 141 ? -0.463 -9.686 12.504 1.00 68.69 141 GLY A N 1
ATOM 1106 C CA . GLY A 1 141 ? 0.860 -10.318 12.404 1.00 68.69 141 GLY A CA 1
ATOM 1107 C C . GLY A 1 141 ? 2.025 -9.492 12.953 1.00 68.69 141 GLY A C 1
ATOM 1108 O O . GLY A 1 141 ? 1.826 -8.390 13.454 1.00 68.69 141 GLY A O 1
ATOM 1109 N N . GLU A 1 142 ? 3.234 -10.059 12.865 1.00 70.81 142 GLU A N 1
ATOM 1110 C CA . GLU A 1 142 ? 4.415 -9.595 13.613 1.00 70.81 142 GLU A CA 1
ATOM 1111 C C . GLU A 1 142 ? 5.079 -8.329 13.047 1.00 70.81 142 GLU A C 1
ATOM 1113 O O . GLU A 1 142 ? 5.503 -7.483 13.831 1.00 70.81 142 GLU A O 1
ATOM 1118 N N . GLU A 1 143 ? 5.130 -8.148 11.720 1.00 86.44 143 GLU A N 1
ATOM 1119 C CA . GLU A 1 143 ? 5.833 -7.011 11.110 1.00 86.44 143 GLU A CA 1
ATOM 1120 C C . GLU A 1 143 ? 5.081 -6.416 9.908 1.00 86.44 143 GLU A C 1
ATOM 1122 O O . GLU A 1 143 ? 4.745 -7.110 8.944 1.00 86.44 143 GLU A O 1
ATOM 1127 N N . VAL A 1 144 ? 4.812 -5.107 9.965 1.00 90.44 144 VAL A N 1
ATOM 1128 C CA . VAL A 1 144 ? 4.093 -4.358 8.925 1.00 90.44 144 VAL A CA 1
ATOM 1129 C C . VAL A 1 144 ? 5.032 -3.336 8.295 1.00 90.44 144 VAL A C 1
ATOM 1131 O O . VAL A 1 144 ? 5.515 -2.434 8.971 1.00 90.44 144 VAL A O 1
ATOM 1134 N N . TRP A 1 145 ? 5.233 -3.434 6.982 1.00 93.81 145 TRP A N 1
ATOM 1135 C CA . TRP A 1 145 ? 6.074 -2.513 6.217 1.00 93.81 145 TRP A CA 1
ATOM 1136 C C . TRP A 1 145 ? 5.223 -1.554 5.379 1.00 93.81 145 TRP A C 1
ATOM 1138 O O . TRP A 1 145 ? 4.432 -1.980 4.524 1.00 93.81 145 TRP A O 1
ATOM 1148 N N . LEU A 1 146 ? 5.402 -0.251 5.598 1.00 95.00 146 LEU A N 1
ATOM 1149 C CA . LEU A 1 146 ? 4.831 0.797 4.759 1.00 95.00 146 LEU A CA 1
ATOM 1150 C C . LEU A 1 146 ? 5.886 1.259 3.759 1.00 95.00 146 LEU A C 1
ATOM 1152 O O . LEU A 1 146 ? 6.733 2.083 4.068 1.00 95.00 146 LEU A O 1
ATOM 1156 N N . VAL A 1 147 ? 5.803 0.722 2.545 1.00 95.62 147 VAL A N 1
ATOM 1157 C CA . VAL A 1 147 ? 6.673 1.136 1.439 1.00 95.62 147 VAL A CA 1
ATOM 1158 C C . VAL A 1 147 ? 6.012 2.276 0.663 1.00 95.62 147 VAL A C 1
ATOM 1160 O O . VAL A 1 147 ? 4.882 2.079 0.199 1.00 95.62 147 VAL A O 1
ATOM 1163 N N . SER A 1 148 ? 6.695 3.413 0.520 1.00 95.69 148 SER A N 1
ATOM 1164 C CA . SER A 1 148 ? 6.211 4.606 -0.195 1.00 95.69 148 SER A CA 1
ATOM 1165 C C . SER A 1 148 ? 7.358 5.388 -0.838 1.00 95.69 148 SER A C 1
ATOM 1167 O O . SER A 1 148 ? 8.466 5.345 -0.320 1.00 95.69 148 SER A O 1
ATOM 1169 N N . THR A 1 149 ? 7.100 6.102 -1.940 1.00 94.19 149 THR A N 1
ATOM 1170 C CA . THR A 1 149 ? 8.018 7.143 -2.460 1.00 94.19 149 THR A CA 1
ATOM 1171 C C . THR A 1 149 ? 7.590 8.551 -2.037 1.00 94.19 149 THR A C 1
ATOM 1173 O O . THR A 1 149 ? 8.235 9.537 -2.379 1.00 94.19 149 THR A O 1
ATOM 1176 N N . ASP A 1 150 ? 6.448 8.679 -1.358 1.00 93.75 150 ASP A N 1
ATOM 1177 C CA . ASP A 1 150 ? 5.987 9.939 -0.782 1.00 93.75 150 ASP A CA 1
ATOM 1178 C C . ASP A 1 150 ? 6.661 10.170 0.577 1.00 93.75 150 ASP A C 1
ATOM 1180 O O . ASP A 1 150 ? 6.327 9.518 1.572 1.00 93.75 150 ASP A O 1
ATOM 1184 N N . VAL A 1 151 ? 7.597 11.121 0.597 1.00 92.06 151 VAL A N 1
ATOM 1185 C CA . VAL A 1 151 ? 8.374 11.508 1.781 1.00 92.06 151 VAL A CA 1
ATOM 1186 C C . VAL A 1 151 ? 7.473 11.980 2.921 1.00 92.06 151 VAL A C 1
ATOM 1188 O O . VAL A 1 151 ? 7.686 11.577 4.059 1.00 92.06 151 VAL A O 1
ATOM 1191 N N . LYS A 1 152 ? 6.415 12.753 2.645 1.00 92.81 152 LYS A N 1
ATOM 1192 C CA . LYS A 1 152 ? 5.524 13.261 3.703 1.00 92.81 152 LYS A CA 1
ATOM 1193 C C . LYS A 1 152 ? 4.722 12.140 4.346 1.00 92.81 152 LYS A C 1
ATOM 1195 O O . LYS A 1 152 ? 4.481 12.165 5.555 1.00 92.81 152 LYS A O 1
ATOM 1200 N N . LEU A 1 153 ? 4.299 11.156 3.550 1.00 94.81 153 LEU A N 1
ATOM 1201 C CA . LEU A 1 153 ? 3.642 9.958 4.068 1.00 94.81 153 LEU A CA 1
ATOM 1202 C C . LEU A 1 153 ? 4.595 9.154 4.967 1.00 94.81 153 LEU A C 1
ATOM 1204 O O . LEU A 1 153 ? 4.172 8.711 6.036 1.00 94.81 153 LEU A O 1
ATOM 1208 N N . LEU A 1 154 ? 5.862 8.989 4.569 1.00 94.62 154 LEU A N 1
ATOM 1209 C CA . LEU A 1 154 ? 6.872 8.292 5.376 1.00 94.62 154 LEU A CA 1
ATOM 1210 C C . LEU A 1 154 ? 7.201 9.042 6.674 1.00 94.62 154 LEU A C 1
ATOM 1212 O O . LEU A 1 154 ? 7.157 8.433 7.738 1.00 94.62 154 LEU A O 1
ATOM 1216 N N . GLU A 1 155 ? 7.439 10.354 6.611 1.00 92.88 155 GLU A N 1
ATOM 1217 C CA . GLU A 1 155 ? 7.667 11.210 7.786 1.00 92.88 155 GLU A CA 1
ATOM 1218 C C . GLU A 1 155 ? 6.484 11.141 8.756 1.00 92.88 155 GLU A C 1
ATOM 1220 O O . GLU A 1 155 ? 6.656 10.932 9.955 1.00 92.88 155 GLU A O 1
ATOM 1225 N N . THR A 1 156 ? 5.256 11.224 8.234 1.00 91.56 156 THR A N 1
ATOM 1226 C CA . THR A 1 156 ? 4.056 11.111 9.069 1.00 91.56 156 THR A CA 1
ATOM 1227 C C . THR A 1 156 ? 3.948 9.727 9.707 1.00 91.56 156 THR A C 1
ATOM 1229 O O . THR A 1 156 ? 3.567 9.611 10.870 1.00 91.56 156 THR A O 1
ATOM 1232 N N . ALA A 1 157 ? 4.262 8.660 8.972 1.00 91.94 157 ALA A N 1
ATOM 1233 C CA . ALA A 1 157 ? 4.259 7.309 9.520 1.00 91.94 157 ALA A CA 1
ATOM 1234 C C . ALA A 1 157 ? 5.297 7.137 10.636 1.00 91.94 157 ALA A C 1
ATOM 1236 O O . ALA A 1 157 ? 4.994 6.492 11.640 1.00 91.94 157 ALA A O 1
ATOM 1237 N N . GLU A 1 158 ? 6.476 7.736 10.475 1.00 91.75 158 GLU A N 1
ATOM 1238 C CA . GLU A 1 158 ? 7.548 7.731 11.468 1.00 91.75 158 GLU A CA 1
ATOM 1239 C C . GLU A 1 158 ? 7.128 8.471 12.741 1.00 91.75 158 GLU A C 1
ATOM 1241 O O . GLU A 1 158 ? 7.166 7.909 13.834 1.00 91.75 158 GLU A O 1
ATOM 1246 N N . GLU A 1 159 ? 6.583 9.682 12.608 1.00 88.38 159 GLU A N 1
ATOM 1247 C CA . GLU A 1 159 ? 6.052 10.419 13.756 1.00 88.38 159 GLU A CA 1
ATOM 1248 C C . GLU A 1 159 ? 4.961 9.634 14.495 1.00 88.38 159 GLU A C 1
ATOM 1250 O O . GLU A 1 159 ? 4.876 9.664 15.724 1.00 88.38 159 GLU A O 1
ATOM 1255 N N . LEU A 1 160 ? 4.081 8.952 13.756 1.00 85.69 160 LEU A N 1
ATOM 1256 C CA . LEU A 1 160 ? 3.028 8.143 14.358 1.00 85.69 160 LEU A CA 1
ATOM 1257 C C . LEU A 1 160 ? 3.583 6.889 15.036 1.00 85.69 160 LEU A C 1
ATOM 1259 O O . LEU A 1 160 ? 3.005 6.475 16.036 1.00 85.69 160 LEU A O 1
ATOM 1263 N N . ARG A 1 161 ? 4.672 6.307 14.524 1.00 87.88 161 ARG A N 1
ATOM 1264 C CA . ARG A 1 161 ? 5.409 5.197 15.148 1.00 87.88 161 ARG A CA 1
ATOM 1265 C C . ARG A 1 161 ? 6.081 5.609 16.458 1.00 87.88 161 ARG A C 1
ATOM 1267 O O . ARG A 1 161 ? 6.157 4.799 17.375 1.00 87.88 161 ARG A O 1
ATOM 1274 N N . GLU A 1 162 ? 6.542 6.851 16.565 1.00 85.38 162 GLU A N 1
ATOM 1275 C CA . GLU A 1 162 ? 7.128 7.387 17.801 1.00 85.38 162 GLU A CA 1
ATOM 1276 C C . GLU A 1 162 ? 6.060 7.791 18.829 1.00 85.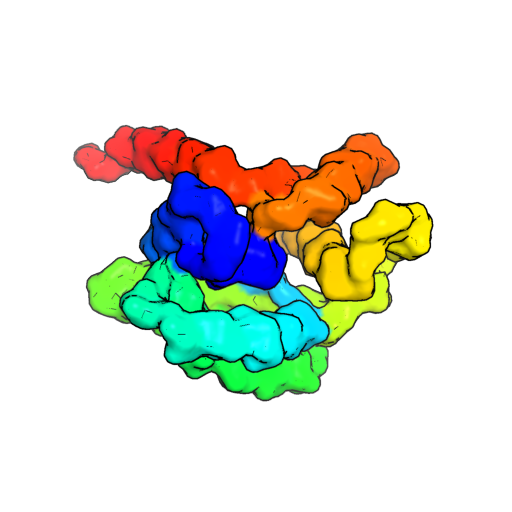38 162 GLU A C 1
ATOM 1278 O O . GLU A 1 162 ? 6.203 7.547 20.028 1.00 85.38 162 GLU A O 1
ATOM 1283 N N . LYS A 1 163 ? 4.971 8.426 18.371 1.00 78.31 163 LYS A N 1
ATOM 1284 C CA . LYS A 1 163 ? 3.912 8.989 19.234 1.00 78.31 163 LYS A CA 1
ATOM 1285 C C . LYS A 1 163 ? 2.868 7.960 19.668 1.00 78.31 163 LYS A C 1
ATOM 1287 O O . LYS A 1 163 ? 2.127 8.185 20.625 1.00 78.31 163 LYS A O 1
ATOM 1292 N N . ILE A 1 164 ? 2.747 6.870 18.924 1.00 63.84 164 ILE A N 1
ATOM 1293 C CA . ILE A 1 164 ? 1.759 5.809 19.093 1.00 63.84 164 ILE A CA 1
ATOM 1294 C C . ILE A 1 164 ? 2.528 4.508 18.922 1.00 63.84 164 ILE A C 1
ATOM 1296 O O . ILE A 1 164 ? 3.443 4.447 18.118 1.00 63.84 164 ILE A O 1
ATOM 1300 N N . GLU A 1 165 ? 2.136 3.431 19.592 1.00 65.12 165 GLU A N 1
ATOM 1301 C CA . GLU A 1 165 ? 2.677 2.087 19.340 1.00 65.12 165 GLU A CA 1
ATOM 1302 C C . GLU A 1 165 ? 2.307 1.542 17.935 1.00 65.12 165 GLU A C 1
ATOM 1304 O O . GLU A 1 165 ? 1.989 0.362 17.777 1.00 65.12 165 GLU A O 1
ATOM 1309 N N . LEU A 1 166 ? 2.293 2.383 16.894 1.00 70.38 166 LEU A N 1
ATOM 1310 C CA . LEU A 1 166 ? 2.230 1.973 15.505 1.00 70.38 166 LEU A CA 1
ATOM 1311 C C . LEU A 1 166 ? 3.552 1.263 15.183 1.00 70.38 166 LEU A C 1
ATOM 1313 O O . LEU A 1 166 ? 4.512 1.860 14.718 1.00 70.38 166 LEU A O 1
ATOM 1317 N N . ARG A 1 167 ? 3.576 -0.052 15.399 1.00 81.06 167 ARG A N 1
ATOM 1318 C CA . ARG A 1 167 ? 4.604 -0.988 14.918 1.00 81.06 167 ARG A CA 1
ATOM 1319 C C . ARG A 1 167 ? 4.558 -1.138 13.389 1.00 81.06 167 ARG A C 1
ATOM 1321 O O . ARG A 1 167 ? 4.264 -2.210 12.866 1.00 81.06 167 ARG A O 1
ATOM 1328 N N . VAL A 1 168 ? 4.723 -0.031 12.669 1.00 86.75 168 VAL A N 1
ATOM 1329 C CA . VAL A 1 168 ? 4.925 -0.000 11.214 1.00 86.75 168 VAL A CA 1
ATOM 1330 C C . VAL A 1 168 ? 6.365 0.392 10.955 1.00 86.75 168 VAL A C 1
ATOM 1332 O O . VAL A 1 168 ? 6.896 1.261 11.633 1.00 86.75 168 VAL A O 1
ATOM 1335 N N . ASN A 1 169 ? 6.971 -0.209 9.945 1.00 92.06 169 ASN A N 1
ATOM 1336 C CA . ASN A 1 169 ? 8.268 0.191 9.432 1.00 92.06 169 ASN A CA 1
ATOM 1337 C C . ASN A 1 169 ? 8.054 0.993 8.137 1.00 92.06 169 ASN A C 1
ATOM 1339 O O . ASN A 1 169 ? 7.825 0.377 7.086 1.00 92.06 169 ASN A O 1
ATOM 1343 N N . PRO A 1 170 ? 8.018 2.339 8.199 1.00 93.62 170 PRO A N 1
ATOM 1344 C CA . PRO A 1 170 ? 8.030 3.169 7.001 1.00 93.62 170 PRO A CA 1
ATOM 1345 C C . PRO A 1 170 ? 9.389 3.049 6.313 1.00 93.62 170 PRO A C 1
ATOM 1347 O O . PRO A 1 170 ? 10.421 3.015 6.979 1.00 93.62 170 PRO A O 1
ATOM 1350 N N . VAL A 1 171 ? 9.383 2.907 4.991 1.00 95.56 171 VAL A N 1
ATOM 1351 C CA . VAL A 1 171 ? 10.601 2.627 4.227 1.00 95.56 171 VAL A CA 1
ATOM 1352 C C . VAL A 1 171 ? 10.444 3.043 2.764 1.00 95.56 171 VAL A C 1
ATOM 1354 O O . VAL A 1 171 ? 9.367 2.899 2.172 1.00 95.56 171 VAL A O 1
ATOM 1357 N N . GLU A 1 172 ? 11.523 3.517 2.151 1.00 95.69 172 GLU A N 1
ATOM 1358 C CA . GLU A 1 172 ? 11.560 3.743 0.704 1.00 95.69 172 GLU A CA 1
ATOM 1359 C C . GLU A 1 172 ? 11.680 2.413 -0.071 1.00 95.69 172 GLU A C 1
ATOM 1361 O O . GLU A 1 172 ? 12.151 1.403 0.465 1.00 95.69 172 GLU A O 1
ATOM 1366 N N . PRO A 1 173 ? 11.307 2.351 -1.367 1.00 94.50 173 PRO A N 1
ATOM 1367 C CA . PRO A 1 173 ? 11.468 1.128 -2.147 1.00 94.50 173 PRO A CA 1
ATOM 1368 C C . PRO A 1 173 ? 12.911 0.611 -2.194 1.00 94.50 173 PRO A C 1
ATOM 1370 O O . PRO A 1 173 ? 13.127 -0.596 -2.116 1.00 94.50 173 PRO A O 1
ATOM 1373 N N . SER A 1 174 ? 13.891 1.505 -2.330 1.00 92.75 174 SER A N 1
ATOM 1374 C CA . SER A 1 174 ? 15.328 1.195 -2.415 1.00 92.75 174 SER A CA 1
ATOM 1375 C C . SER A 1 174 ? 15.836 0.498 -1.149 1.00 92.75 174 SER A C 1
ATOM 1377 O O . SER A 1 174 ? 16.460 -0.563 -1.218 1.00 92.75 174 SER A O 1
ATOM 1379 N N . GLU A 1 175 ? 15.504 1.055 0.010 1.00 93.06 175 GLU A N 1
ATOM 1380 C CA . GLU A 1 175 ? 15.833 0.510 1.324 1.00 93.06 175 GLU A CA 1
ATOM 1381 C C . GLU A 1 175 ? 15.146 -0.838 1.551 1.00 93.06 175 GLU A C 1
ATOM 1383 O O . GLU A 1 175 ? 15.770 -1.806 1.995 1.00 93.06 175 GLU A O 1
ATOM 1388 N N . PHE A 1 176 ? 13.876 -0.955 1.156 1.00 92.56 176 PHE A N 1
ATOM 1389 C CA . PHE A 1 176 ? 13.146 -2.208 1.291 1.00 92.56 176 PHE A CA 1
ATOM 1390 C C . PHE A 1 176 ? 13.707 -3.315 0.388 1.00 92.56 176 PHE A C 1
ATOM 1392 O O . PHE A 1 176 ? 13.747 -4.479 0.791 1.00 92.56 176 PHE A O 1
ATOM 1399 N N . VAL A 1 177 ? 14.210 -2.980 -0.809 1.00 90.88 177 VAL A N 1
ATOM 1400 C CA . VAL A 1 177 ? 14.957 -3.933 -1.651 1.00 90.88 177 VAL A CA 1
ATOM 1401 C C . VAL A 1 177 ? 16.187 -4.457 -0.916 1.00 90.88 177 VAL A C 1
ATOM 1403 O O . VAL A 1 177 ? 16.431 -5.665 -0.954 1.00 90.88 177 VAL A O 1
ATOM 1406 N N . ALA A 1 178 ? 16.945 -3.591 -0.238 1.00 89.38 178 ALA A N 1
ATOM 1407 C CA . ALA A 1 178 ? 18.122 -4.007 0.521 1.00 89.38 178 ALA A CA 1
ATOM 1408 C C . ALA A 1 178 ? 17.747 -4.967 1.664 1.00 89.38 178 ALA A C 1
ATOM 1410 O O . ALA A 1 178 ? 18.360 -6.029 1.795 1.00 89.38 178 ALA A O 1
ATOM 1411 N N . ILE A 1 179 ? 16.684 -4.661 2.415 1.00 88.19 179 ILE A N 1
ATOM 1412 C CA . ILE A 1 179 ? 16.150 -5.523 3.486 1.00 88.19 179 ILE A CA 1
ATOM 1413 C C . ILE A 1 179 ? 15.740 -6.893 2.936 1.00 88.19 179 ILE A C 1
ATOM 1415 O O . ILE A 1 179 ? 16.162 -7.932 3.446 1.00 88.19 179 ILE A O 1
ATOM 1419 N N . VAL A 1 180 ? 14.976 -6.913 1.842 1.00 85.06 180 VAL A N 1
ATOM 1420 C CA . VAL A 1 180 ? 14.572 -8.152 1.163 1.00 85.06 180 VAL A CA 1
ATOM 1421 C C . VAL A 1 180 ? 15.787 -8.938 0.660 1.00 85.06 180 VAL A C 1
ATOM 1423 O O . VAL A 1 180 ? 15.800 -10.168 0.739 1.00 85.06 180 VAL A O 1
ATOM 1426 N N . GLY A 1 181 ? 16.809 -8.258 0.135 1.00 82.00 181 GLY A N 1
ATOM 1427 C CA . GLY A 1 181 ? 18.062 -8.872 -0.301 1.00 82.00 181 GLY A CA 1
ATOM 1428 C C . GLY A 1 181 ? 18.789 -9.575 0.845 1.00 82.00 181 GLY A C 1
ATOM 1429 O O . GLY A 1 181 ? 19.162 -10.742 0.707 1.00 82.00 181 GLY A O 1
ATOM 1430 N N . LEU A 1 182 ? 18.905 -8.907 1.995 1.00 75.94 182 LEU A N 1
ATOM 1431 C CA . LEU A 1 182 ? 19.488 -9.466 3.216 1.00 75.94 182 LEU A CA 1
ATOM 1432 C C . LEU A 1 182 ? 18.684 -10.662 3.742 1.00 75.94 182 LEU A C 1
ATOM 1434 O O . LEU A 1 182 ? 19.273 -11.692 4.065 1.00 75.94 182 LEU A O 1
ATOM 1438 N N . TRP A 1 183 ? 17.349 -10.579 3.759 1.00 69.31 183 TRP A N 1
ATOM 1439 C CA . TRP A 1 183 ? 16.487 -11.710 4.124 1.00 69.31 183 TRP A CA 1
ATOM 1440 C C . TRP A 1 183 ? 16.661 -12.910 3.198 1.00 69.31 183 TRP A C 1
ATOM 1442 O O . TRP A 1 183 ? 16.675 -14.052 3.643 1.00 69.31 183 TRP A O 1
ATOM 1452 N N . ARG A 1 184 ? 16.817 -12.688 1.892 1.00 69.19 184 ARG A N 1
ATOM 1453 C CA . ARG A 1 184 ? 17.055 -13.792 0.953 1.00 69.19 184 ARG A CA 1
ATOM 1454 C C . ARG A 1 184 ? 18.429 -14.420 1.151 1.00 69.19 184 ARG A C 1
ATOM 1456 O O . ARG A 1 184 ? 18.535 -15.637 1.051 1.00 69.19 184 ARG A O 1
ATOM 1463 N N . ALA A 1 185 ? 19.449 -13.623 1.463 1.00 70.44 185 ALA A N 1
ATOM 1464 C CA . ALA A 1 185 ? 20.772 -14.135 1.803 1.00 70.44 185 ALA A CA 1
ATOM 1465 C C . ALA A 1 185 ? 20.756 -14.943 3.114 1.00 70.44 185 ALA A C 1
ATOM 1467 O O . ALA A 1 185 ? 21.371 -16.004 3.179 1.00 70.44 185 ALA A O 1
ATOM 1468 N N . SER A 1 186 ? 20.004 -14.500 4.130 1.00 60.94 186 SER A N 1
ATOM 1469 C CA . SER A 1 186 ? 19.891 -15.221 5.406 1.00 60.94 186 SER A CA 1
ATOM 1470 C C . SER A 1 186 ? 19.071 -16.512 5.300 1.00 60.94 186 SER A C 1
ATOM 1472 O O . SER A 1 186 ? 19.381 -17.494 5.973 1.00 60.94 186 SER A O 1
ATOM 1474 N N . LEU A 1 187 ? 18.066 -16.548 4.418 1.00 58.69 187 LEU A N 1
ATOM 1475 C CA . LEU A 1 187 ? 17.301 -17.759 4.097 1.00 58.69 187 LEU A CA 1
ATOM 1476 C C . LEU A 1 187 ? 18.076 -18.720 3.175 1.00 58.69 187 LEU A C 1
ATOM 1478 O O . LEU A 1 187 ? 17.892 -19.930 3.262 1.00 58.69 187 LEU A O 1
ATOM 1482 N N . GLY A 1 188 ? 18.991 -18.202 2.349 1.00 53.03 188 GLY A N 1
ATOM 1483 C CA . GLY A 1 188 ? 19.846 -18.970 1.435 1.00 53.03 188 GLY A CA 1
ATOM 1484 C C . GLY A 1 188 ? 20.901 -19.864 2.102 1.00 53.03 188 GLY A C 1
ATOM 1485 O O . GLY A 1 188 ? 21.614 -20.569 1.398 1.00 53.03 188 GLY A O 1
ATOM 1486 N N . HIS A 1 189 ? 20.986 -19.876 3.436 1.00 42.94 189 HIS A N 1
ATOM 1487 C CA . HIS A 1 189 ? 21.821 -20.805 4.207 1.00 42.94 189 HIS A CA 1
ATOM 1488 C C . HIS A 1 189 ? 21.062 -22.013 4.784 1.00 42.94 189 HIS A C 1
ATOM 1490 O O . HIS A 1 189 ? 21.646 -22.771 5.557 1.00 42.94 189 HIS A O 1
ATOM 1496 N N . LYS A 1 190 ? 19.782 -22.213 4.437 1.00 38.91 190 LYS A N 1
ATOM 1497 C CA . LYS A 1 190 ? 18.984 -23.339 4.960 1.00 38.91 190 LYS A CA 1
ATOM 1498 C C . LYS A 1 190 ? 18.454 -24.339 3.932 1.00 38.91 190 LYS A C 1
ATOM 1500 O O . LYS A 1 190 ? 17.872 -25.327 4.357 1.00 38.91 190 LYS A O 1
ATOM 1505 N N . ASP A 1 191 ? 18.734 -24.152 2.645 1.00 39.00 191 ASP A N 1
ATOM 1506 C CA . ASP A 1 191 ? 18.348 -25.103 1.593 1.00 39.00 191 ASP A CA 1
ATOM 1507 C C . ASP A 1 191 ? 19.573 -25.545 0.766 1.00 39.00 191 ASP A C 1
ATOM 1509 O O . ASP A 1 191 ? 19.701 -25.204 -0.413 1.00 39.00 191 ASP A O 1
ATOM 1513 N N . ALA A 1 192 ? 20.485 -26.286 1.403 1.00 34.34 192 ALA A N 1
ATOM 1514 C CA . ALA A 1 192 ? 21.507 -27.108 0.749 1.00 34.34 192 ALA A CA 1
ATOM 1515 C C . ALA A 1 192 ? 21.526 -28.503 1.383 1.00 34.34 192 ALA A C 1
ATOM 1517 O O . ALA A 1 192 ? 21.491 -28.567 2.634 1.00 34.34 192 ALA A O 1
#

Nearest PDB structures (foldseek):
  3v2b-assembly1_A-2  TM=3.031E-01  e=1.060E+00  Homo sapiens
  5h99-assembly1_A  TM=3.276E-01  e=3.246E+00  Geobacter metallireducens GS-15
  2clh-assembly1_B  TM=2.695E-01  e=5.079E+00  Salmonella enterica subsp. enterica serovar Typhimurium

Solvent-accessible surface area (backbone atoms only — not comparable to full-atom values): 10711 Å² total; per-residue (Å²): 92,45,68,61,45,64,46,59,62,77,95,60,58,68,70,52,27,48,22,26,39,51,42,24,57,44,46,37,73,66,73,44,71,48,73,38,23,36,55,53,51,50,48,41,62,62,51,43,45,57,53,51,77,76,44,80,88,58,35,57,44,52,51,48,46,63,73,44,46,66,60,52,49,59,52,41,67,67,79,54,78,40,78,44,82,42,76,75,33,80,93,74,71,25,35,43,30,38,32,37,77,33,57,55,25,56,80,69,44,56,70,70,58,44,54,50,56,71,65,50,78,93,62,55,76,66,50,42,34,51,52,23,36,56,57,56,50,48,82,77,55,94,80,41,66,42,31,31,71,49,62,63,58,37,53,51,46,48,53,42,33,75,77,36,93,42,70,54,46,57,36,42,43,54,60,48,44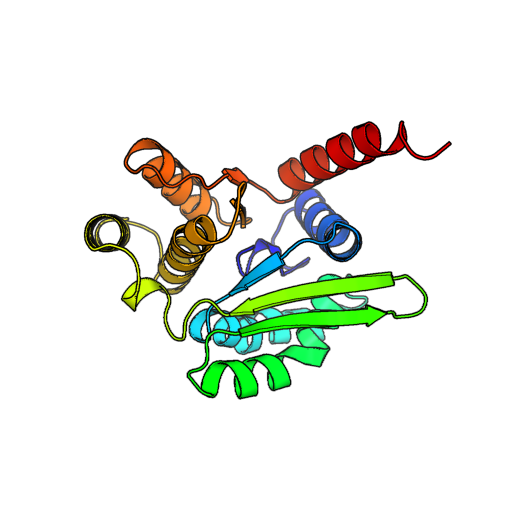,52,53,53,49,50,51,51,58,64,55,65,75,72,81,126

Foldseek 3Di:
DALQLCQLDDPDDNLQSVLSLLCLQQVLVVPDEAFDALVRLVVCVPPVLVRPVVDPPGRLNSVQCNVCSVVVNVVNVPFDFDWDWDQSDPVVRGIYTYTHQYNQLLVPADPVLNVLLVVLPPDDSSLSSLLSRLRSCVVPDDAAEAEHPDPSSLVSSVVCVVVDVSRYHYDYSNVVSVVSVVVVVVVVVPDD

Mean predicted aligned error: 6.15 Å

Secondary structure (DSSP, 8-state):
--SGGG---SSS-HHHHHHHHHHHHHGGGTT-EEEEEHHHHHHIIIIIHHHHTTS-SPPHHHHHHHHHHHHHHHHHHTS--EEEEEEEETTTTEEEEEEEEESSGGGTS-HHHHHHHHH-SS--HHHHHHHHHHHHHGGG-S-EEEE-S-HHHHHHHHHHHHHS---EEEE-HHHHHHHHHHHHHHHTTS--